Protein 4IFF (pdb70)

Organism: Escherichia coli (strain K12) (NCBI:txid83333)

CATH classification: 1.20.5.400

GO terms:
  GO:0005515 protein binding (F, IPI)
  GO:0042802 identical protein binding (F, IDA)
  GO:0043093 FtsZ-dependent cytokinesis (P, IMP)
  GO:0030428 cell septum (C, IDA)
  GO:0051301 cell division (P, IMP)

InterPro domains:
  IPR007060 Septum formation initiator FtsL/DivIC [PF04977] (11-89)
  IPR023081 Cell division protein FtsB [MF_00599] (1-90)
  IPR023081 Cell division protein FtsB [PTHR37485] (1-93)

Secondary structure (DSSP, 8-state):
-PPPHHHHHHHHHHHH-TTS-HHHHHHHHHHHHHHHHHHHHHHHHHHHHHHHHHHHHHHHHHHHHHHHHHHHHHHHHHHH-/-PPPHHHHHHHHHHTT-TTS-HHHHHHHHHHHHHHHHHHHHHHHHHHHHHHHHHHHHHHHHHHHHHHHHHHHHHHHTTT--/-PPPHHHHHHHHHHTT-TTS-HHHHHHHHHHHHHHHHHHHHHHHHHHHHHHHHHHHHHHHHHHHHHHHHHHHHHHHHHT---/-PPPHHHHHHHHHHTT-TT--HHHHHHHHHHHHHHHHHHHHHHHHHHHHHHHHHTTHHHHHHHHHHHHHHHHHHHHHHHT-

B-factor: mean 41.35, std 23.52, range [4.87, 121.53]

Sequence (325 aa):
GPLKPEEHEDILNKLLDPELAQSERTEALQQLRVNYGSFVSEYNDLTKDYTRVNDDVAAQQATNAKLKARNDQLFAEIDDLGPLKPEEHEDILNKLLDPELAQSERTEALQQLRVNYGSFVSEYNDLTKDYTRVNDDVAAQQATNAKLKARNDQLFAEIDDLGPLKPEEHEDILNKLLDPELAQSERTEALQQLRVNYGSFVSEYNDLTKDYTRVNDDVAAQQATNAKLKARNDQLFAEIDDLNGPLKPEEHEDILNKLLDPELAQSERTEALQQLRVNYGSFVSEYNDLTKDYTRVNDDVAAQQATNAKLKARNDQLFAEIDDL

Nearest PDB structures (foldseek):
  4iff-assembly1_A  TM=1.013E+00  e=1.942E-11  Salasvirus phi29
  4iff-assembly1_B  TM=9.876E-01  e=3.092E-11  Salasvirus phi29
  4iff-assembly2_D  TM=9.453E-01  e=3.902E-11  Salasvirus phi29
  5wlq-assembly1_A-2  TM=9.889E-01  e=2.740E-06  Salasvirus phi29
  5wjb-assembly2_D  TM=7.879E-01  e=5.815E-07  Salasvirus phi29

Radius of gyration: 29.33 Å; Cα contacts (8 Å, |Δi|>4): 269; chains: 4; bounding box: 117×46×39 Å

Solvent-accessible surface area: 19005 Å² total; per-residue (Å²): 99,28,44,115,78,120,80,8,54,73,11,1,78,115,0,84,63,57,152,28,54,74,86,97,0,29,100,3,4,69,76,2,14,70,10,8,9,36,12,21,38,56,26,13,79,24,1,148,43,4,19,127,4,8,39,54,33,34,57,29,101,50,59,13,60,133,20,109,59,138,35,88,105,13,134,57,71,48,114,121,133,89,16,43,43,9,28,81,7,23,78,10,2,89,112,0,35,63,63,158,32,55,82,80,90,0,57,108,5,2,83,79,2,100,94,11,9,42,37,12,61,58,26,70,89,57,0,50,155,28,49,84,120,4,50,96,60,17,54,60,44,100,59,59,10,60,124,30,121,59,105,12,91,102,22,134,59,65,40,121,112,124,103,33,34,119,72,122,84,9,53,79,10,1,75,106,7,84,69,65,147,26,49,98,82,85,42,48,107,4,3,71,70,2,19,70,11,15,9,30,14,20,39,59,25,13,79,24,1,148,44,3,20,130,8,8,30,77,26,20,50,37,75,17,64,9,56,130,12,110,54,148,3,66,110,31,104,49,84,32,100,99,131,177,94,17,39,37,10,29,83,7,21,78,4,2,101,82,10,62,67,124,149,21,51,102,86,87,30,73,101,1,3,92,72,2,100,102,8,20,39,34,14,63,55,30,73,86,57,0,50,153,27,54,82,129,4,54,115,65,57,73,66,32,91,60,57,15,63,152,26,119,59,102,21,99,96,5,132,50,81,56,114,122,130

Foldseek 3Di:
DADDPVRLVVLVVQCVDPPHDPVVVVVSVVSVVVRVVVVVVVVVVVVVVVVVVVVVVVVVVVVVVVVVVVVVVVVVVVVVD/DADDPVRLVVLVVLCVDPPHDPVSVVVSVVSVVVRVVVVVVVVVVVVVVVVVVVVVVVVVVVVVVVVVVVVVVVVVVVVVD/DADDPVRLVVLVVLCVDPPRDPVSVVVSVVNVVVRVVVVVVVVVVVVVVVVVVVVVVVVVVVVVVVVVVVVVVVVVVVVPPD/DADDPVRLVVLVVLCVDPPRDPVSVVVSVVNVVVNVVVVVVVVVVVVVVVVVVVVVVVVVVVVVVVVVVVVVVVVVVVVVD

Structure (mmCIF, N/CA/C/O backbone):
data_4IFF
#
_entry.id   4IFF
#
_cell.length_a   87.577
_cell.length_b   87.577
_cell.length_c   185.110
_cell.angle_alpha   90.00
_cell.angle_beta   90.00
_cell.angle_gamma   120.00
#
_symmetry.space_group_name_H-M   'P 61'
#
loop_
_entity.id
_entity.type
_entity.pdbx_description
1 polymer 'Fusion of phage phi29 Gp7 protein and Cell division protein FtsB'
2 non-polymer GLYCEROL
3 water water
#
loop_
_atom_site.group_PDB
_atom_site.id
_atom_site.type_symbol
_atom_site.label_atom_id
_atom_site.label_alt_id
_atom_site.label_comp_id
_atom_site.label_asym_id
_atom_site.label_entity_id
_atom_site.label_seq_id
_atom_site.pdbx_PDB_ins_code
_atom_site.Cartn_x
_atom_site.Cartn_y
_atom_site.Cartn_z
_atom_site.occupancy
_atom_site.B_iso_or_equiv
_atom_site.auth_seq_id
_atom_site.auth_comp_id
_atom_site.auth_asym_id
_atom_site.auth_atom_id
_atom_site.pdbx_PDB_model_num
ATOM 1 N N . GLY A 1 3 ? -6.882 -8.990 -5.969 1.00 51.77 1 GLY A N 1
ATOM 2 C CA . GLY A 1 3 ? -6.212 -7.708 -6.339 1.00 49.70 1 GLY A CA 1
ATOM 3 C C . GLY A 1 3 ? -7.146 -6.519 -6.203 1.00 43.27 1 GLY A C 1
ATOM 4 O O . GLY A 1 3 ? -8.344 -6.653 -6.439 1.00 46.07 1 GLY A O 1
ATOM 5 N N . PRO A 1 4 ? -6.603 -5.345 -5.823 1.00 34.72 2 PRO A N 1
ATOM 6 C CA . PRO A 1 4 ? -7.395 -4.121 -5.694 1.00 29.94 2 PRO A CA 1
ATOM 7 C C . PRO A 1 4 ? -8.005 -3.655 -7.025 1.00 29.46 2 PRO A C 1
ATOM 8 O O . PRO A 1 4 ? -7.481 -3.974 -8.099 1.00 28.41 2 PRO A O 1
ATOM 12 N N . LEU A 1 5 ? -9.106 -2.912 -6.940 1.00 24.70 3 LEU A N 1
ATOM 13 C CA . LEU A 1 5 ? -9.748 -2.328 -8.115 1.00 20.54 3 LEU A CA 1
ATOM 14 C C . LEU A 1 5 ? -8.781 -1.446 -8.912 1.00 19.85 3 LEU A C 1
ATOM 15 O O . LEU A 1 5 ? -7.966 -0.694 -8.353 1.00 16.08 3 LEU A O 1
ATOM 20 N N . LYS A 1 6 ? -8.882 -1.551 -10.228 1.00 20.70 4 LYS A N 1
ATOM 21 C CA . LYS A 1 6 ? -8.159 -0.674 -11.129 1.00 22.03 4 LYS A CA 1
ATOM 22 C C . LYS A 1 6 ? -8.728 0.731 -10.968 1.00 18.13 4 LYS A C 1
ATOM 23 O O . LYS A 1 6 ? -9.851 0.8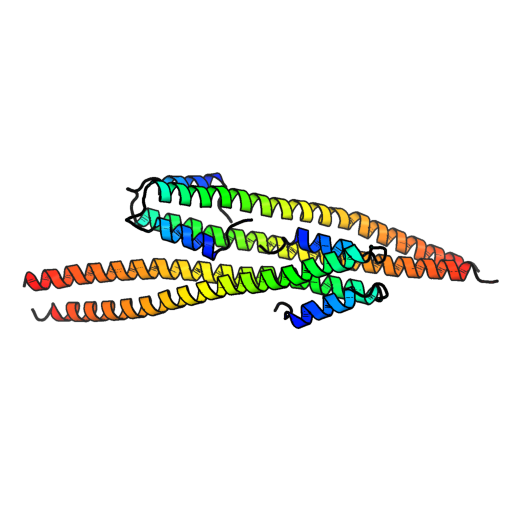87 -10.482 1.00 11.78 4 LYS A O 1
ATOM 29 N N . PRO A 1 7 ? -7.956 1.760 -11.347 1.00 20.10 5 PRO A N 1
ATOM 30 C CA . PRO A 1 7 ? -8.440 3.112 -11.089 1.00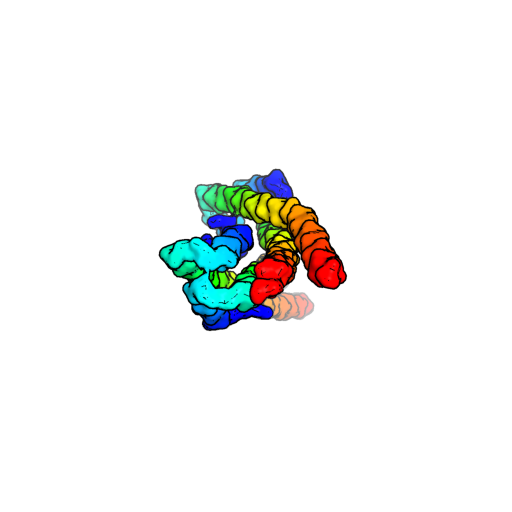 20.72 5 PRO A CA 1
ATOM 31 C C . PRO A 1 7 ? -9.761 3.398 -11.781 1.00 25.67 5 PRO A C 1
ATOM 32 O O . PRO A 1 7 ? -10.599 4.099 -11.224 1.00 27.40 5 PRO A O 1
ATOM 36 N N . GLU A 1 8 ? -9.963 2.822 -12.957 1.00 24.88 6 GLU A N 1
ATOM 37 C CA . GLU A 1 8 ? -11.189 3.068 -13.704 1.00 25.93 6 GLU A CA 1
ATOM 38 C C . GLU A 1 8 ? -12.387 2.331 -13.116 1.00 25.17 6 GLU A C 1
ATOM 39 O O . GLU A 1 8 ? -13.515 2.801 -13.210 1.00 28.07 6 GLU A O 1
ATOM 45 N N . GLU A 1 9 ? -12.147 1.182 -12.498 1.00 26.27 7 GLU A N 1
ATOM 46 C CA . GLU A 1 9 ? -13.219 0.478 -11.795 1.00 22.48 7 GLU A CA 1
ATOM 47 C C . GLU A 1 9 ? -13.616 1.209 -10.517 1.00 21.76 7 GLU A C 1
ATOM 48 O O . GLU A 1 9 ? -14.786 1.203 -10.128 1.00 25.31 7 GLU A O 1
ATOM 54 N N . HIS A 1 10 ? -12.640 1.832 -9.857 1.00 18.49 8 HIS A N 1
ATOM 55 C CA . HIS A 1 10 ? -12.910 2.565 -8.624 1.00 21.21 8 HIS A CA 1
ATOM 56 C C . HIS A 1 10 ? -13.717 3.810 -8.969 1.00 23.76 8 HIS A C 1
ATOM 57 O O . HIS A 1 10 ? -14.713 4.105 -8.325 1.00 21.92 8 HIS A O 1
ATOM 64 N N . GLU A 1 11 ? -13.259 4.536 -9.988 1.00 24.08 9 GLU A N 1
ATOM 65 C CA . GLU A 1 11 ? -13.953 5.703 -10.488 1.00 26.28 9 GLU A CA 1
ATOM 66 C C . GLU A 1 11 ? -15.414 5.428 -10.854 1.00 25.16 9 GLU A C 1
ATOM 67 O O . GLU A 1 11 ? -16.295 6.237 -10.573 1.00 25.65 9 GLU A O 1
ATOM 73 N N . ASP A 1 12 ? -15.647 4.290 -11.488 1.00 23.10 10 ASP A N 1
ATOM 74 C CA . ASP A 1 12 ? -16.975 3.855 -11.855 1.00 27.39 10 ASP A CA 1
ATOM 75 C C . ASP A 1 12 ? -17.899 3.743 -10.643 1.00 33.23 10 ASP A C 1
ATOM 76 O O . ASP A 1 12 ? -19.057 4.148 -10.707 1.00 37.09 10 ASP A O 1
ATOM 81 N N . ILE A 1 13 ? -17.394 3.179 -9.547 1.00 30.14 11 ILE A N 1
ATOM 82 C CA . ILE A 1 13 ? -18.178 3.086 -8.312 1.00 24.95 11 ILE A CA 1
ATOM 83 C C . ILE A 1 13 ? -18.489 4.470 -7.773 1.00 22.54 11 ILE A C 1
ATOM 84 O O . ILE A 1 13 ? -19.602 4.718 -7.332 1.00 26.86 11 ILE A O 1
ATOM 89 N N . LEU A 1 14 ? -17.514 5.371 -7.827 1.00 22.21 12 LEU A N 1
ATOM 90 C CA . LEU A 1 14 ? -17.723 6.745 -7.392 1.00 28.87 12 LEU A CA 1
ATOM 91 C C . LEU A 1 14 ? -18.755 7.455 -8.261 1.00 38.68 12 LEU A C 1
ATOM 92 O O . LEU A 1 14 ? -19.489 8.323 -7.770 1.00 39.48 12 LEU A O 1
ATOM 97 N N . ASN A 1 15 ? -18.789 7.095 -9.549 1.00 40.20 13 ASN A N 1
ATOM 98 C CA . ASN A 1 15 ? -19.779 7.628 -10.492 1.00 40.20 13 ASN A CA 1
ATOM 99 C C . ASN A 1 15 ? -21.189 7.213 -10.084 1.00 38.05 13 ASN A C 1
ATOM 100 O O . ASN A 1 15 ? -22.081 8.060 -9.997 1.00 38.93 13 ASN A O 1
ATOM 105 N N . LYS A 1 16 ? -21.387 5.919 -9.830 1.00 34.51 14 LYS A N 1
ATOM 106 C CA . LYS A 1 16 ? -22.677 5.431 -9.326 1.00 35.48 14 LYS A CA 1
ATOM 107 C C . LYS A 1 16 ? -23.128 6.193 -8.071 1.00 38.57 14 LYS A C 1
ATOM 108 O O . LYS A 1 16 ? -24.281 6.623 -7.988 1.00 40.93 14 LYS A O 1
ATOM 114 N N . LEU A 1 17 ? -22.208 6.406 -7.127 1.00 34.91 15 LEU A N 1
ATOM 115 C CA . LEU A 1 17 ? -22.557 6.999 -5.834 1.00 34.95 15 LEU A CA 1
ATOM 116 C C . LEU A 1 17 ? -22.842 8.496 -5.885 1.00 39.90 15 LEU A C 1
ATOM 117 O O . LEU A 1 17 ? -23.323 9.071 -4.903 1.00 41.15 15 LEU A O 1
ATOM 122 N N . LEU A 1 18 ? -22.541 9.123 -7.019 1.00 41.99 16 LEU A N 1
ATOM 123 C CA . LEU A 1 18 ? -22.783 10.549 -7.208 1.00 46.27 16 LEU A CA 1
ATOM 124 C C . LEU A 1 18 ? -24.281 10.835 -7.326 1.00 52.82 16 LEU A C 1
ATOM 125 O O . LEU A 1 18 ? -24.760 11.897 -6.924 1.00 52.60 16 LEU A O 1
ATOM 130 N N . ASP A 1 19 ? -24.999 9.865 -7.883 1.00 57.54 17 ASP A N 1
ATOM 131 C CA . ASP A 1 19 ? -26.427 9.953 -8.110 1.00 62.17 17 ASP A CA 1
ATOM 132 C C . ASP A 1 19 ? -27.191 9.718 -6.804 1.00 64.38 17 ASP A C 1
ATOM 133 O O . ASP A 1 19 ? -27.199 8.597 -6.288 1.00 61.77 17 ASP A O 1
ATOM 138 N N . PRO A 1 20 ? -27.852 10.773 -6.276 1.00 69.13 18 PRO A N 1
ATOM 139 C CA . PRO A 1 20 ? -28.594 10.649 -5.014 1.00 72.95 18 PRO A CA 1
ATOM 140 C C . PRO A 1 20 ? -29.840 9.768 -5.144 1.00 74.08 18 PRO A C 1
ATOM 141 O O . PRO A 1 20 ? -30.385 9.317 -4.134 1.00 75.16 18 PRO A O 1
ATOM 145 N N . GLU A 1 21 ? -30.255 9.512 -6.383 1.00 73.81 19 GLU A N 1
ATOM 146 C CA . GLU A 1 21 ? -31.446 8.716 -6.677 1.00 76.20 19 GLU A CA 1
ATOM 147 C C . GLU A 1 21 ? -31.156 7.215 -6.696 1.00 72.96 19 GLU A C 1
ATOM 148 O O . GLU A 1 21 ? -32.068 6.406 -6.875 1.00 72.40 19 GLU A O 1
ATOM 154 N N . LEU A 1 22 ? -29.887 6.851 -6.525 1.00 70.82 20 LEU A N 1
ATOM 155 C CA . LEU A 1 22 ? -29.451 5.457 -6.639 1.00 66.51 20 LEU A CA 1
ATOM 156 C C . LEU A 1 22 ? -30.132 4.551 -5.617 1.00 62.66 20 LEU A C 1
ATOM 157 O O . LEU A 1 22 ? -30.250 4.907 -4.440 1.00 60.90 20 LEU A O 1
ATOM 162 N N . ALA A 1 23 ? -30.570 3.383 -6.089 1.00 61.02 21 ALA A N 1
ATOM 163 C CA . ALA A 1 23 ? -31.195 2.366 -5.249 1.00 62.21 21 ALA A CA 1
ATOM 164 C C . ALA A 1 23 ? -30.310 2.021 -4.050 1.00 65.54 21 ALA A C 1
ATOM 165 O O . ALA A 1 23 ? -29.130 1.696 -4.217 1.00 65.87 21 ALA A O 1
ATOM 167 N N . GLN A 1 24 ? -30.887 2.099 -2.850 1.00 65.85 22 GLN A N 1
ATOM 168 C CA . GLN A 1 24 ? -30.168 1.812 -1.604 1.00 63.76 22 GLN A CA 1
ATOM 169 C C . GLN A 1 24 ? -29.490 0.436 -1.611 1.00 61.99 22 GLN A C 1
ATOM 170 O O . GLN A 1 24 ? -28.425 0.264 -1.019 1.00 62.02 22 GLN A O 1
ATOM 176 N N . SER A 1 25 ? -30.109 -0.528 -2.291 1.00 60.70 23 SER A N 1
ATOM 177 C CA . SER A 1 25 ? -29.538 -1.861 -2.475 1.00 61.58 23 SER A CA 1
ATOM 178 C C . SER A 1 25 ? -28.206 -1.828 -3.244 1.00 63.62 23 SER A C 1
ATOM 179 O O . SER A 1 25 ? -27.295 -2.619 -2.970 1.00 65.76 23 SER A O 1
ATOM 182 N N . GLU A 1 26 ? -28.105 -0.916 -4.207 1.00 59.36 24 GLU A N 1
ATOM 183 C CA . GLU A 1 26 ? -26.894 -0.770 -5.006 1.00 54.20 24 GLU A CA 1
ATOM 184 C C . GLU A 1 26 ? -25.873 0.150 -4.342 1.00 44.36 24 GLU A C 1
ATOM 185 O O . GLU A 1 26 ? -24.676 0.033 -4.594 1.00 43.88 24 GLU A O 1
ATOM 191 N N . ARG A 1 27 ? -26.360 1.069 -3.513 1.00 34.94 25 ARG A N 1
ATOM 192 C CA . ARG A 1 27 ? -25.518 1.986 -2.769 1.00 33.83 25 ARG A CA 1
ATOM 193 C C . ARG A 1 27 ? -24.665 1.243 -1.729 1.00 40.48 25 ARG A C 1
ATOM 194 O O . ARG A 1 27 ? -23.454 1.468 -1.633 1.00 40.54 25 ARG A O 1
ATOM 202 N N . THR A 1 28 ? -25.302 0.355 -0.970 1.00 39.42 26 THR A N 1
ATOM 203 C CA . THR A 1 28 ? -24.608 -0.402 0.058 1.00 41.26 26 THR A CA 1
ATOM 204 C C . THR A 1 28 ? -23.682 -1.432 -0.582 1.00 40.67 26 THR A C 1
ATOM 205 O O . THR A 1 28 ? -22.631 -1.751 -0.036 1.00 39.99 26 THR A O 1
ATOM 209 N N . GLU A 1 29 ? -24.076 -1.945 -1.743 1.00 39.87 27 GLU A N 1
ATOM 210 C CA . GLU A 1 29 ? -23.244 -2.880 -2.491 1.00 40.16 27 GLU A CA 1
ATOM 211 C C . GLU A 1 29 ? -21.967 -2.171 -2.975 1.00 36.85 27 GLU A C 1
ATOM 212 O O . GLU A 1 29 ? -20.880 -2.745 -2.942 1.00 33.22 27 GLU A O 1
ATOM 218 N N . ALA A 1 30 ? -22.120 -0.910 -3.374 1.00 34.26 28 ALA A N 1
ATOM 219 C CA . ALA A 1 30 ? -21.027 -0.081 -3.847 1.00 32.77 28 ALA A CA 1
ATOM 220 C C . ALA A 1 30 ? -20.089 0.361 -2.719 1.00 32.94 28 ALA A C 1
ATOM 221 O O . ALA A 1 30 ? -18.878 0.386 -2.894 1.00 29.73 28 ALA A O 1
ATOM 223 N N . LEU A 1 31 ? -20.652 0.738 -1.576 1.00 30.33 29 LEU A N 1
ATOM 224 C CA . LEU A 1 31 ? -19.837 1.144 -0.439 1.00 24.95 29 LEU A CA 1
ATOM 225 C C . LEU A 1 31 ? -19.060 -0.053 0.118 1.00 20.16 29 LEU A C 1
ATOM 226 O O . LEU A 1 31 ? -17.916 0.090 0.502 1.00 20.98 29 LEU A O 1
ATOM 231 N N . GLN A 1 32 ? -19.692 -1.226 0.116 1.00 17.65 30 GLN A N 1
ATOM 232 C CA . GLN A 1 32 ? -19.041 -2.487 0.410 1.00 21.43 30 GLN A CA 1
ATOM 233 C C . GLN A 1 32 ? -17.803 -2.764 -0.449 1.00 29.99 30 GLN A C 1
ATOM 234 O O . GLN A 1 32 ? -16.747 -3.139 0.083 1.00 32.72 30 GLN A O 1
ATOM 240 N N . GLN A 1 33 ? -17.946 -2.604 -1.767 1.00 26.19 31 GLN A N 1
ATOM 241 C CA . GLN A 1 33 ? -16.839 -2.802 -2.690 1.00 24.03 31 GLN A CA 1
ATOM 242 C C . GLN A 1 33 ? -15.690 -1.868 -2.348 1.00 15.04 31 GLN A C 1
ATOM 243 O O . GLN A 1 33 ? -14.549 -2.277 -2.370 1.00 20.33 31 GLN A O 1
ATOM 249 N N . LEU A 1 34 ? -15.993 -0.625 -2.005 1.00 10.39 32 LEU A N 1
ATOM 250 C CA . LEU A 1 34 ? -14.950 0.314 -1.605 1.00 13.36 32 LEU A CA 1
ATOM 251 C C . LEU A 1 34 ? -14.242 -0.076 -0.288 1.00 21.91 32 LEU A C 1
ATOM 252 O O . LEU A 1 34 ? -13.011 0.036 -0.185 1.00 20.56 32 LEU A O 1
ATOM 257 N N . ARG A 1 35 ? -15.025 -0.511 0.702 1.00 19.12 33 ARG A N 1
ATOM 258 C CA . ARG A 1 35 ? -14.519 -0.882 2.034 1.00 20.40 33 ARG A CA 1
ATOM 259 C C . ARG A 1 35 ? -13.543 -2.054 1.941 1.00 15.66 33 ARG A C 1
ATOM 260 O O . ARG A 1 35 ? -12.401 -1.966 2.358 1.00 22.57 33 ARG A O 1
ATOM 268 N N . VAL A 1 36 ? -14.038 -3.153 1.406 1.00 11.92 34 VAL A N 1
ATOM 269 C CA . VAL A 1 36 ? -13.279 -4.340 1.095 1.00 22.42 34 VAL A CA 1
ATOM 270 C C . VAL A 1 36 ? -12.051 -4.047 0.214 1.00 24.64 34 VAL A C 1
ATOM 271 O O . VAL A 1 36 ? -10.963 -4.605 0.436 1.00 24.32 34 VAL A O 1
ATOM 275 N N . ASN A 1 37 ? -12.217 -3.176 -0.780 1.00 18.29 35 ASN A N 1
ATOM 276 C CA . ASN A 1 37 ? -11.102 -2.872 -1.646 1.00 16.92 35 ASN A CA 1
ATOM 277 C C . ASN A 1 37 ? -10.015 -2.133 -0.885 1.00 16.97 35 ASN A C 1
ATOM 278 O O . ASN A 1 37 ? -8.827 -2.392 -1.096 1.00 18.21 35 ASN A O 1
ATOM 283 N N . TYR A 1 38 ? -10.416 -1.228 0.004 1.00 12.03 36 TYR A N 1
ATOM 284 C CA . TYR A 1 38 ? -9.454 -0.513 0.800 1.00 14.02 36 TYR A CA 1
ATOM 285 C C . TYR A 1 38 ? -8.584 -1.456 1.631 1.00 17.55 36 TYR A C 1
ATOM 286 O O . TYR A 1 38 ? -7.373 -1.255 1.728 1.00 20.51 36 TYR A O 1
ATOM 295 N N . GLY A 1 39 ? -9.203 -2.478 2.216 1.00 12.63 37 GLY A N 1
ATOM 296 C CA . GLY A 1 39 ? -8.477 -3.469 3.015 1.00 19.97 37 GLY A CA 1
ATOM 297 C C . GLY A 1 39 ? -7.526 -4.323 2.177 1.00 19.03 37 GLY A C 1
ATOM 298 O O . GLY A 1 39 ? -6.435 -4.674 2.615 1.00 16.63 37 GLY A O 1
ATOM 299 N N . SER A 1 40 ? -7.962 -4.659 0.972 1.00 17.90 38 SER A N 1
ATOM 300 C CA . SER A 1 40 ? -7.176 -5.434 0.019 1.00 18.92 38 SER A CA 1
ATOM 301 C C . SER A 1 40 ? -5.907 -4.674 -0.403 1.00 17.17 38 SER A C 1
ATOM 302 O O . SER A 1 40 ? -4.839 -5.256 -0.562 1.00 15.97 38 SER A O 1
ATOM 305 N N . PHE A 1 41 ? -6.041 -3.366 -0.560 1.00 15.42 39 PHE A N 1
ATOM 306 C CA . PHE A 1 41 ? -4.960 -2.506 -0.981 1.00 16.46 39 PHE A CA 1
ATOM 307 C C . PHE A 1 41 ? -3.920 -2.362 0.140 1.00 18.78 39 PHE A C 1
ATOM 308 O O . PHE A 1 41 ? -2.709 -2.439 -0.108 1.00 17.57 39 PHE A O 1
ATOM 316 N N . VAL A 1 42 ? -4.395 -2.153 1.366 1.00 15.48 40 VAL A N 1
ATOM 317 C CA . VAL A 1 42 ? -3.516 -2.115 2.532 1.00 15.66 40 VAL A CA 1
ATOM 318 C C . VAL A 1 42 ? -2.742 -3.429 2.612 1.00 12.82 40 VAL A C 1
ATOM 319 O O . VAL A 1 42 ? -1.535 -3.440 2.830 1.00 17.22 40 VAL A O 1
ATOM 323 N N . SER A 1 43 ? -3.425 -4.531 2.360 1.00 10.04 41 SER A N 1
ATOM 324 C CA . SER A 1 43 ? -2.787 -5.835 2.421 1.00 15.48 41 SER A CA 1
ATOM 325 C C . SER A 1 43 ? -1.749 -6.030 1.307 1.00 17.10 41 SER A C 1
ATOM 326 O O . SER A 1 43 ? -0.651 -6.531 1.566 1.00 19.81 41 SER A O 1
ATOM 329 N N . GLU A 1 44 ? -2.084 -5.633 0.083 1.00 12.02 42 GLU A N 1
ATOM 330 C CA . GLU A 1 44 ? -1.112 -5.683 -1.032 1.00 14.49 42 GLU A CA 1
ATOM 331 C C . GLU A 1 44 ? 0.122 -4.867 -0.698 1.00 9.30 42 GLU A C 1
ATOM 332 O O . GLU A 1 44 ? 1.246 -5.281 -0.950 1.00 10.48 42 GLU A O 1
ATOM 338 N N . TYR A 1 45 ? -0.097 -3.698 -0.120 1.00 8.18 43 TYR A N 1
ATOM 339 C CA . TYR A 1 45 ? 1.001 -2.836 0.241 1.00 11.09 43 TYR A CA 1
ATOM 340 C C . TYR A 1 45 ? 1.810 -3.496 1.343 1.00 15.59 43 TYR A C 1
ATOM 341 O O . TYR A 1 45 ? 3.025 -3.384 1.352 1.00 18.70 43 TYR A O 1
ATOM 350 N N . ASN A 1 46 ? 1.140 -4.227 2.231 1.00 15.52 44 ASN A N 1
ATOM 351 C CA . ASN A 1 46 ? 1.829 -4.964 3.271 1.00 14.51 44 ASN A CA 1
ATOM 352 C C . ASN A 1 46 ? 2.659 -6.108 2.705 1.00 15.16 44 ASN A C 1
ATOM 353 O O . ASN A 1 46 ? 3.757 -6.358 3.176 1.00 14.67 44 ASN A O 1
ATOM 358 N N . ASP A 1 47 ? 2.121 -6.804 1.707 1.00 18.11 45 ASP A N 1
ATOM 359 C CA . ASP A 1 47 ? 2.824 -7.902 1.063 1.00 17.67 45 ASP A CA 1
ATOM 360 C C . ASP A 1 47 ? 4.128 -7.401 0.458 1.00 19.91 45 ASP A C 1
ATOM 361 O O . ASP A 1 47 ? 5.151 -8.067 0.556 1.00 18.83 45 ASP A O 1
ATOM 366 N N . LEU A 1 48 ? 4.063 -6.254 -0.215 1.00 16.16 46 LEU A N 1
ATOM 367 C CA . LEU A 1 48 ? 5.232 -5.667 -0.829 1.00 15.03 46 LEU A CA 1
ATOM 368 C C . LEU A 1 48 ? 6.231 -5.156 0.223 1.00 17.50 46 LEU A C 1
ATOM 369 O O . LEU A 1 48 ? 7.425 -5.390 0.094 1.00 13.67 46 LEU A O 1
ATOM 374 N N . THR A 1 49 ? 5.740 -4.480 1.262 1.00 17.70 47 THR A N 1
ATOM 375 C CA . THR A 1 49 ? 6.588 -4.090 2.391 1.00 17.41 47 THR A CA 1
ATOM 376 C C . THR A 1 49 ? 7.352 -5.271 3.018 1.00 20.51 47 THR A C 1
ATOM 377 O O . THR A 1 49 ? 8.539 -5.163 3.326 1.00 18.11 47 THR A O 1
ATOM 381 N N . LYS A 1 50 ? 6.669 -6.397 3.190 1.00 18.41 48 LYS A N 1
ATOM 382 C CA . LYS A 1 50 ? 7.279 -7.576 3.766 1.00 20.17 48 LYS A CA 1
ATOM 383 C C . LYS A 1 50 ? 8.447 -8.074 2.901 1.00 24.21 48 LYS A C 1
ATOM 384 O O . LYS A 1 50 ? 9.554 -8.351 3.412 1.00 21.97 48 LYS A O 1
ATOM 390 N N . ASP A 1 51 ? 8.235 -8.169 1.593 1.00 23.19 128 ASP A N 1
ATOM 391 C CA . ASP A 1 51 ? 9.301 -8.704 0.747 1.00 19.28 128 ASP A CA 1
ATOM 392 C C . ASP A 1 51 ? 10.440 -7.717 0.561 1.00 18.78 128 ASP A C 1
ATOM 393 O O . ASP A 1 51 ? 11.596 -8.111 0.397 1.00 20.82 128 ASP A O 1
ATOM 398 N N . TYR A 1 52 ? 10.107 -6.434 0.616 1.00 13.55 129 TYR A N 1
ATOM 399 C CA . TYR A 1 52 ? 11.087 -5.359 0.591 1.00 16.65 129 TYR A CA 1
ATOM 400 C C . TYR A 1 52 ? 12.009 -5.400 1.806 1.00 20.49 129 TYR A C 1
ATOM 401 O O . TYR A 1 52 ? 13.198 -5.087 1.704 1.00 21.28 129 TYR A O 1
ATOM 410 N N . THR A 1 53 ? 11.430 -5.722 2.961 1.00 20.51 130 THR A N 1
ATOM 411 C CA . THR A 1 53 ? 12.163 -5.855 4.213 1.00 20.28 130 THR A CA 1
ATOM 412 C C . THR A 1 53 ? 13.148 -7.006 4.066 1.00 20.52 130 THR A C 1
ATOM 413 O O . THR A 1 53 ? 14.323 -6.852 4.380 1.00 21.48 130 THR A O 1
ATOM 417 N N . ARG A 1 54 ? 12.664 -8.138 3.562 1.00 19.60 131 ARG A N 1
ATOM 418 C CA . ARG A 1 54 ? 13.479 -9.325 3.376 1.00 22.78 131 ARG A CA 1
ATOM 419 C C . ARG A 1 54 ? 14.668 -9.045 2.466 1.00 24.56 131 ARG A C 1
ATOM 420 O O . ARG A 1 54 ? 15.803 -9.427 2.761 1.00 26.97 131 ARG A O 1
ATOM 428 N N . VAL A 1 55 ? 14.408 -8.348 1.371 1.00 21.09 132 VAL A N 1
ATOM 429 C CA . VAL A 1 55 ? 15.437 -8.077 0.402 1.00 20.92 132 VAL A CA 1
ATOM 430 C C . VAL A 1 55 ? 16.472 -7.082 0.929 1.00 24.69 132 VAL A C 1
ATOM 431 O O . VAL A 1 55 ? 17.665 -7.187 0.611 1.00 24.07 132 VAL A O 1
ATOM 435 N N . ASN A 1 56 ? 16.041 -6.128 1.742 1.00 22.49 133 ASN A N 1
ATOM 436 C CA . ASN A 1 56 ? 17.012 -5.202 2.314 1.00 23.35 133 ASN A CA 1
ATOM 437 C C . ASN A 1 56 ? 17.951 -5.891 3.313 1.00 24.53 133 ASN A C 1
ATOM 438 O O . ASN A 1 56 ? 19.089 -5.479 3.478 1.00 29.44 133 ASN A O 1
ATOM 443 N N . ASP A 1 57 ? 17.474 -6.962 3.934 1.00 24.17 134 ASP A N 1
ATOM 444 C CA . ASP A 1 57 ? 18.305 -7.815 4.764 1.00 31.31 134 ASP A CA 1
ATOM 445 C C . ASP A 1 57 ? 19.225 -8.709 3.921 1.00 38.87 134 ASP A C 1
ATOM 446 O O . ASP A 1 57 ? 20.261 -9.157 4.406 1.00 41.77 134 ASP A O 1
ATOM 451 N N . ASP A 1 58 ? 18.842 -8.976 2.673 1.00 38.19 135 ASP A N 1
ATOM 452 C CA . ASP A 1 58 ? 19.695 -9.734 1.761 1.00 35.40 135 ASP A CA 1
ATOM 453 C C . ASP A 1 58 ? 20.810 -8.869 1.223 1.00 29.85 135 ASP A C 1
ATOM 454 O O . ASP A 1 58 ? 21.914 -9.352 1.038 1.00 32.46 135 ASP A O 1
ATOM 459 N N . VAL A 1 59 ? 20.508 -7.603 0.953 1.00 22.18 136 VAL A N 1
ATOM 460 C CA . VAL A 1 59 ? 21.523 -6.624 0.603 1.00 25.01 136 VAL A CA 1
ATOM 461 C C . VAL A 1 59 ? 22.620 -6.598 1.682 1.00 32.65 136 VAL A C 1
ATOM 462 O O . VAL A 1 59 ? 23.779 -6.871 1.379 1.00 35.27 136 VAL A O 1
ATOM 466 N N . ALA A 1 60 ? 22.246 -6.296 2.929 1.00 31.87 137 ALA A N 1
ATOM 467 C CA . ALA A 1 60 ? 23.203 -6.232 4.040 1.00 32.18 137 ALA A CA 1
ATOM 468 C C . ALA A 1 60 ? 24.051 -7.514 4.126 1.00 36.83 137 ALA A C 1
ATOM 469 O O . ALA A 1 60 ? 25.276 -7.446 4.230 1.00 37.66 137 ALA A O 1
ATOM 471 N N . ALA A 1 61 ? 23.394 -8.671 4.039 1.00 37.46 138 ALA A N 1
ATOM 472 C CA . ALA A 1 61 ? 24.070 -9.966 4.056 1.00 41.81 138 ALA A CA 1
ATOM 473 C C . ALA A 1 61 ? 24.949 -10.230 2.826 1.00 47.99 138 ALA A C 1
ATOM 474 O O . ALA A 1 61 ? 25.836 -11.080 2.871 1.00 53.23 138 ALA A O 1
ATOM 476 N N . GLN A 1 62 ? 24.701 -9.511 1.736 1.00 46.58 139 GLN A N 1
ATOM 477 C CA . GLN A 1 62 ? 25.515 -9.649 0.538 1.00 47.94 139 GLN A CA 1
ATOM 478 C C . GLN A 1 62 ? 26.769 -8.795 0.681 1.00 48.23 139 GLN A C 1
ATOM 479 O O . GLN A 1 62 ? 27.846 -9.186 0.224 1.00 48.83 139 GLN A O 1
ATOM 485 N N . GLN A 1 63 ? 26.619 -7.634 1.318 1.00 45.11 140 GLN A N 1
ATOM 486 C CA . GLN A 1 63 ? 27.736 -6.732 1.586 1.00 45.90 140 GLN A CA 1
ATOM 487 C C . GLN A 1 63 ? 28.748 -7.400 2.518 1.00 46.15 140 GLN A C 1
ATOM 488 O O . GLN A 1 63 ? 29.960 -7.212 2.369 1.00 46.95 140 GLN A O 1
ATOM 494 N N . ALA A 1 64 ? 28.224 -8.173 3.470 1.00 43.59 141 ALA A N 1
ATOM 495 C CA . ALA A 1 64 ? 29.012 -8.832 4.498 1.00 43.10 141 ALA A CA 1
ATOM 496 C C . ALA A 1 64 ? 29.802 -9.990 3.906 1.00 49.05 141 ALA A C 1
ATOM 497 O O . ALA A 1 64 ? 30.975 -10.189 4.241 1.00 48.12 141 ALA A O 1
ATOM 499 N N . THR A 1 65 ? 29.147 -10.750 3.032 1.00 51.20 142 THR A N 1
ATOM 500 C CA . THR A 1 65 ? 29.783 -11.844 2.313 1.00 52.66 142 THR A CA 1
ATOM 501 C C . THR A 1 65 ? 30.866 -11.289 1.383 1.00 54.41 142 THR A C 1
ATOM 502 O O . THR A 1 65 ? 31.942 -11.872 1.272 1.00 57.45 142 THR A O 1
ATOM 506 N N . ASN A 1 66 ? 30.590 -10.144 0.760 1.00 52.85 143 ASN A N 1
ATOM 507 C CA . ASN A 1 66 ? 31.569 -9.444 -0.075 1.00 53.52 143 ASN A CA 1
ATOM 508 C C . ASN A 1 66 ? 32.846 -9.081 0.689 1.00 56.94 143 ASN A C 1
ATOM 509 O O . ASN A 1 66 ? 33.954 -9.340 0.217 1.00 54.65 143 ASN A O 1
ATOM 514 N N . ALA A 1 67 ? 32.681 -8.471 1.861 1.00 57.91 144 ALA A N 1
ATOM 515 C CA . ALA A 1 67 ? 33.815 -8.052 2.682 1.00 55.40 144 ALA A CA 1
ATOM 516 C C . ALA A 1 67 ? 34.565 -9.272 3.231 1.00 52.68 144 ALA A C 1
ATOM 517 O O . ALA A 1 67 ? 35.772 -9.216 3.448 1.00 50.48 144 ALA A O 1
ATOM 519 N N . LYS A 1 68 ? 33.826 -10.364 3.430 1.00 52.45 145 LYS A N 1
ATOM 520 C CA . LYS A 1 68 ? 34.339 -11.645 3.912 1.00 54.08 145 LYS A CA 1
ATOM 521 C C . LYS A 1 68 ? 35.153 -12.366 2.833 1.00 58.76 145 LYS A C 1
ATOM 522 O O . LYS A 1 68 ? 35.959 -13.247 3.144 1.00 61.01 145 LYS A O 1
ATOM 528 N N . LEU A 1 69 ? 34.922 -11.998 1.573 1.00 58.28 146 LEU A N 1
ATOM 529 C CA . LEU A 1 69 ? 35.667 -12.541 0.435 1.00 57.74 146 LEU A CA 1
ATOM 530 C C . LEU A 1 69 ? 36.820 -11.630 0.050 1.00 54.43 146 LEU A C 1
ATOM 531 O O . LEU A 1 69 ? 37.865 -12.102 -0.403 1.00 55.64 146 LEU A O 1
ATOM 536 N N . LYS A 1 70 ? 36.610 -10.327 0.206 1.00 48.12 147 LYS A N 1
ATOM 537 C CA . LYS A 1 70 ? 37.613 -9.336 -0.126 1.00 48.35 147 LYS A CA 1
ATOM 538 C C . LYS A 1 70 ? 38.745 -9.375 0.902 1.00 55.37 147 LYS A C 1
ATOM 539 O O . LYS A 1 70 ? 39.883 -9.019 0.592 1.00 57.58 147 LYS A O 1
ATOM 545 N N . ALA A 1 71 ? 38.423 -9.816 2.117 1.00 56.64 148 ALA A N 1
ATOM 546 C CA . ALA A 1 71 ? 39.418 -9.998 3.166 1.00 59.33 148 ALA A CA 1
ATOM 547 C C . ALA A 1 71 ? 40.256 -11.254 2.914 1.00 63.85 148 ALA A C 1
ATOM 548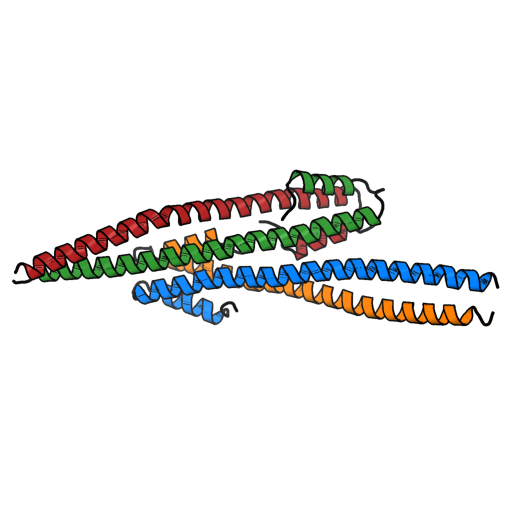 O O . ALA A 1 71 ? 41.481 -11.207 3.018 1.00 63.78 148 ALA A O 1
ATOM 550 N N . ARG A 1 72 ? 39.596 -12.364 2.580 1.00 66.62 149 ARG A N 1
ATOM 551 C CA . ARG A 1 72 ? 40.296 -13.605 2.243 1.00 70.27 149 ARG A CA 1
ATOM 552 C C . ARG A 1 72 ? 41.082 -13.466 0.935 1.00 72.40 149 ARG A C 1
ATOM 553 O O . ARG A 1 72 ? 42.072 -14.165 0.726 1.00 73.64 149 ARG A O 1
ATOM 561 N N . ASN A 1 73 ? 40.636 -12.555 0.071 1.00 72.37 150 ASN A N 1
ATOM 562 C CA . ASN A 1 73 ? 41.358 -12.199 -1.151 1.00 73.78 150 ASN A CA 1
ATOM 563 C C . ASN A 1 73 ? 42.639 -11.420 -0.844 1.00 75.77 150 ASN A C 1
ATOM 564 O O . ASN A 1 73 ? 43.616 -11.504 -1.588 1.00 75.59 150 ASN A O 1
ATOM 569 N N . ASP A 1 74 ? 42.626 -10.663 0.250 1.00 76.80 151 ASP A N 1
ATOM 570 C CA . ASP A 1 74 ? 43.802 -9.907 0.675 1.00 77.64 151 ASP A CA 1
ATOM 571 C C . ASP A 1 74 ? 44.864 -10.805 1.311 1.00 75.45 151 ASP A C 1
ATOM 572 O O . ASP A 1 74 ? 46.053 -10.659 1.023 1.00 73.21 151 ASP A O 1
ATOM 577 N N . GLN A 1 75 ? 44.427 -11.732 2.165 1.00 76.73 152 GLN A N 1
ATOM 578 C CA . GLN A 1 75 ? 45.336 -12.611 2.903 1.00 80.63 152 GLN A CA 1
ATOM 579 C C . GLN A 1 75 ? 45.969 -13.679 2.011 1.00 83.57 152 GLN A C 1
ATOM 580 O O . GLN A 1 75 ? 47.020 -14.229 2.346 1.00 85.52 152 GLN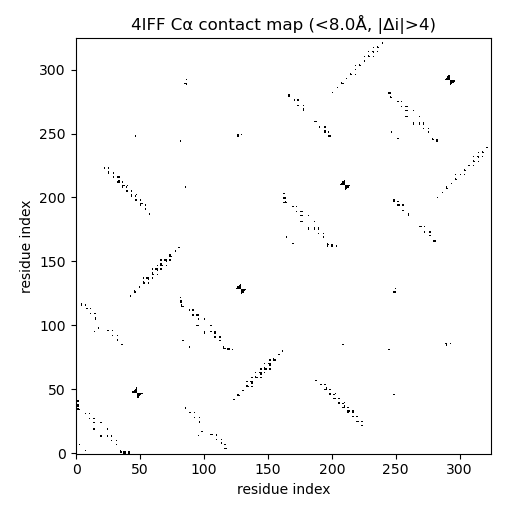 A O 1
ATOM 586 N N . LEU A 1 76 ? 45.324 -13.975 0.886 1.00 83.60 153 LEU A N 1
ATOM 587 C CA . LEU A 1 76 ? 45.884 -14.907 -0.083 1.00 83.71 153 LEU A CA 1
ATOM 588 C C . LEU A 1 76 ? 46.848 -14.198 -1.036 1.00 84.83 153 LEU A C 1
ATOM 589 O O . LEU A 1 76 ? 47.859 -14.774 -1.430 1.00 85.38 153 LEU A O 1
ATOM 594 N N . PHE A 1 77 ? 46.542 -12.948 -1.381 1.00 87.29 154 PHE A N 1
ATOM 595 C CA . PHE A 1 77 ? 47.420 -12.116 -2.213 1.00 92.87 154 PHE A CA 1
ATOM 596 C C . PHE A 1 77 ? 48.701 -11.720 -1.472 1.00 96.73 154 PHE A C 1
ATOM 597 O O . PHE A 1 77 ? 49.741 -11.489 -2.096 1.00 96.32 154 PHE A O 1
ATOM 605 N N . ALA A 1 78 ? 48.613 -11.640 -0.145 1.00 100.66 155 ALA A N 1
ATOM 606 C CA . ALA A 1 78 ? 49.747 -11.250 0.695 1.00 103.69 155 ALA A CA 1
ATOM 607 C C . ALA A 1 78 ? 50.760 -12.378 0.904 1.00 105.61 155 ALA A C 1
ATOM 608 O O . ALA A 1 78 ? 51.964 -12.120 0.977 1.00 106.65 155 ALA A O 1
ATOM 610 N N . GLU A 1 79 ? 50.275 -13.618 1.007 1.00 105.34 156 GLU A N 1
ATOM 611 C CA . GLU A 1 79 ? 51.163 -14.780 1.141 1.00 105.30 156 GLU A CA 1
ATOM 612 C C . GLU A 1 79 ? 51.592 -15.356 -0.220 1.00 106.29 156 GLU A C 1
ATOM 613 O O . GLU A 1 79 ? 52.165 -16.448 -0.303 1.00 105.70 156 GLU A O 1
ATOM 619 N N . ILE A 1 80 ? 51.296 -14.602 -1.277 1.00 107.63 157 ILE A N 1
ATOM 620 C CA . ILE A 1 80 ? 51.879 -14.810 -2.599 1.00 109.01 157 ILE A CA 1
ATOM 621 C C . ILE A 1 80 ? 53.159 -13.970 -2.722 1.00 110.80 157 ILE A C 1
ATOM 622 O O . ILE A 1 80 ? 53.977 -14.188 -3.619 1.00 112.18 157 ILE A O 1
ATOM 627 N N . ASP A 1 81 ? 53.328 -13.023 -1.799 1.00 111.21 158 ASP A N 1
ATOM 628 C CA . ASP A 1 81 ? 54.568 -12.256 -1.675 1.00 112.09 158 ASP A CA 1
ATOM 629 C C . ASP A 1 81 ? 55.587 -12.965 -0.780 1.00 111.89 158 ASP A C 1
ATOM 630 O O . ASP A 1 81 ? 56.793 -12.894 -1.030 1.00 111.92 158 ASP A O 1
ATOM 635 N N . ASP A 1 82 ? 55.093 -13.646 0.256 1.00 111.81 159 ASP A N 1
ATOM 636 C CA . ASP A 1 82 ? 55.936 -14.415 1.178 1.00 112.19 159 ASP A CA 1
ATOM 637 C C . ASP A 1 82 ? 56.721 -15.514 0.463 1.00 113.33 159 ASP A C 1
ATOM 638 O O . ASP A 1 82 ? 57.890 -15.753 0.775 1.00 113.89 159 ASP A O 1
ATOM 643 N N . LEU A 1 83 ? 56.067 -16.172 -0.494 1.00 112.83 160 LEU A N 1
ATOM 644 C CA . LEU A 1 83 ? 56.697 -17.224 -1.287 1.00 111.71 160 LEU A CA 1
ATOM 645 C C . LEU A 1 83 ? 57.330 -16.640 -2.553 1.00 111.49 160 LEU A C 1
ATOM 646 O O . LEU A 1 83 ? 58.549 -16.705 -2.724 1.00 110.90 160 LEU A O 1
ATOM 651 N N . GLY B 1 3 ? 0.090 11.328 3.576 1.00 55.80 1 GLY B N 1
ATOM 652 C CA . GLY B 1 3 ? -0.218 10.293 2.539 1.00 53.32 1 GLY B CA 1
ATOM 653 C C . GLY B 1 3 ? -1.677 9.849 2.531 1.00 47.65 1 GLY B C 1
ATOM 654 O O . GLY B 1 3 ? -2.560 10.621 2.920 1.00 47.42 1 GLY B O 1
ATOM 655 N N . PRO B 1 4 ? -1.941 8.595 2.099 1.00 40.88 2 PRO B N 1
ATOM 656 C CA . PRO B 1 4 ? -3.315 8.078 1.963 1.00 34.78 2 PRO B CA 1
ATOM 657 C C . PRO B 1 4 ? -4.087 8.027 3.290 1.00 32.97 2 PRO B C 1
ATOM 658 O O . PRO B 1 4 ? -3.479 7.935 4.356 1.00 32.87 2 PRO B O 1
ATOM 662 N N . LEU B 1 5 ? -5.414 8.087 3.206 1.00 29.85 3 LEU B N 1
ATOM 663 C CA . LEU B 1 5 ? -6.290 8.001 4.372 1.00 27.32 3 LEU B CA 1
ATOM 664 C C . LEU B 1 5 ? -6.094 6.716 5.163 1.00 26.79 3 LEU B C 1
ATOM 665 O O . LEU B 1 5 ? -5.896 5.632 4.600 1.00 24.27 3 LEU B O 1
ATOM 670 N N . LYS B 1 6 ? -6.154 6.847 6.480 1.00 26.86 4 LYS B N 1
ATOM 671 C CA . LYS B 1 6 ? -6.133 5.684 7.352 1.00 23.45 4 LYS B CA 1
ATOM 672 C C . LYS B 1 6 ? -7.457 4.971 7.210 1.00 20.81 4 LYS B C 1
ATOM 673 O O . LYS B 1 6 ? -8.430 5.569 6.755 1.00 19.89 4 LYS B O 1
ATOM 679 N N . PRO B 1 7 ? -7.496 3.674 7.560 1.00 21.04 5 PRO B N 1
ATOM 680 C CA . PRO B 1 7 ? -8.682 2.909 7.265 1.00 19.41 5 PRO B CA 1
ATOM 681 C C . PRO B 1 7 ? -9.907 3.449 7.992 1.00 27.42 5 PRO B C 1
ATOM 682 O O . PRO B 1 7 ? -11.024 3.253 7.523 1.00 27.86 5 PRO B O 1
ATOM 686 N N . GLU B 1 8 ? -9.697 4.133 9.110 1.00 26.24 6 GLU B N 1
ATOM 687 C CA . GLU B 1 8 ? -10.819 4.672 9.860 1.00 27.70 6 GLU B CA 1
ATOM 688 C C . GLU B 1 8 ? -11.283 5.979 9.254 1.00 27.13 6 GLU B C 1
ATOM 689 O O . GLU B 1 8 ? -12.459 6.301 9.310 1.00 29.29 6 GLU B O 1
ATOM 695 N N . GLU B 1 9 ? -10.360 6.725 8.659 1.00 32.08 7 GLU B N 1
ATOM 696 C CA . GLU B 1 9 ? -10.717 7.938 7.915 1.00 30.53 7 GLU B CA 1
ATOM 697 C C . GLU B 1 9 ? -11.515 7.606 6.649 1.00 29.82 7 GLU B C 1
ATOM 698 O O . GLU B 1 9 ? -12.440 8.319 6.291 1.00 30.10 7 GLU B O 1
ATOM 704 N N . HIS B 1 10 ? -11.144 6.517 5.980 1.00 29.91 8 HIS B N 1
ATOM 705 C CA . HIS B 1 10 ? -11.835 6.055 4.780 1.00 26.28 8 HIS B CA 1
ATOM 706 C C . HIS B 1 10 ? -13.223 5.534 5.128 1.00 28.28 8 HIS B C 1
ATOM 707 O O . HIS B 1 10 ? -14.198 5.782 4.417 1.00 25.38 8 HIS B O 1
ATOM 714 N N . GLU B 1 11 ? -13.311 4.785 6.218 1.00 30.75 9 GLU B N 1
ATOM 715 C CA . GLU B 1 11 ? -14.596 4.272 6.646 1.00 30.09 9 GLU B CA 1
ATOM 716 C C . GLU B 1 11 ? -15.561 5.400 7.017 1.00 28.30 9 GLU B C 1
ATOM 717 O O . GLU B 1 11 ? -16.755 5.317 6.745 1.00 30.83 9 GLU B O 1
ATOM 723 N N . ASP B 1 12 ? -15.028 6.453 7.619 1.00 27.45 10 ASP B N 1
ATOM 724 C CA . ASP B 1 12 ? -15.803 7.634 7.942 1.00 35.14 10 ASP B CA 1
ATOM 725 C C . ASP B 1 12 ? -16.502 8.208 6.707 1.00 38.73 10 ASP B C 1
ATOM 726 O O . ASP B 1 12 ? -17.701 8.489 6.753 1.00 40.10 10 ASP B O 1
ATOM 731 N N . ILE B 1 13 ? 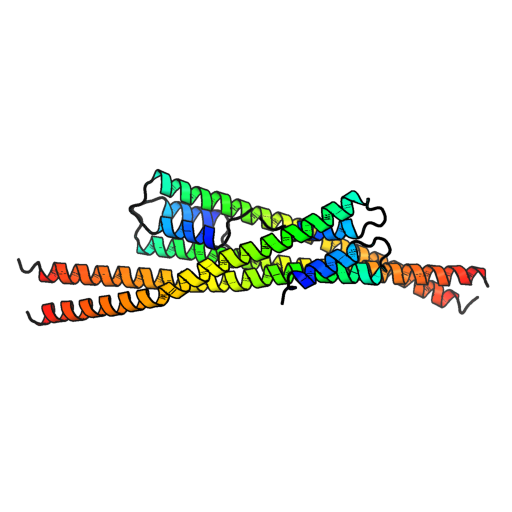-15.754 8.375 5.610 1.00 35.08 11 ILE B N 1
ATOM 732 C CA . ILE B 1 13 ? -16.319 8.900 4.361 1.00 27.05 11 ILE B CA 1
ATOM 733 C C . ILE B 1 13 ? -17.398 7.970 3.846 1.00 27.59 11 ILE B C 1
ATOM 734 O O . ILE B 1 13 ? -18.462 8.430 3.425 1.00 29.64 11 ILE B O 1
ATOM 739 N N . LEU B 1 14 ? -17.152 6.663 3.918 1.00 24.75 12 LEU B N 1
ATOM 740 C CA . LEU B 1 14 ? -18.138 5.695 3.446 1.00 28.45 12 LEU B CA 1
ATOM 741 C C . LEU B 1 14 ? -19.412 5.753 4.285 1.00 35.90 12 LEU B C 1
ATOM 742 O O . LEU B 1 14 ? -20.485 5.306 3.853 1.00 36.35 12 LEU B O 1
ATOM 747 N N . ASN B 1 15 ? -19.267 6.261 5.505 1.00 37.54 13 ASN B N 1
ATOM 748 C CA . ASN B 1 15 ? -20.390 6.383 6.409 1.00 38.07 13 ASN B CA 1
ATOM 749 C C . ASN B 1 15 ? -21.245 7.573 6.018 1.00 34.74 13 ASN B C 1
ATOM 750 O O . ASN B 1 15 ? -22.443 7.420 5.841 1.00 35.49 13 ASN B O 1
ATOM 755 N N . LYS B 1 16 ? -20.625 8.741 5.845 1.00 35.28 14 LYS B N 1
ATOM 756 C CA . LYS B 1 16 ? -21.322 9.911 5.300 1.00 39.07 14 LYS B CA 1
ATOM 757 C C . LYS B 1 16 ? -22.145 9.579 4.045 1.00 44.22 14 LYS B C 1
ATOM 758 O O . LYS B 1 16 ? -23.294 10.007 3.929 1.00 46.92 14 LYS B O 1
ATOM 764 N N . LEU B 1 17 ? -21.567 8.790 3.137 1.00 43.03 15 LEU B N 1
ATOM 765 C CA . LEU B 1 17 ? -22.179 8.493 1.836 1.00 43.31 15 LEU B CA 1
ATOM 766 C C . LEU B 1 17 ? -23.344 7.512 1.898 1.00 50.44 15 LEU B C 1
ATOM 767 O O . LEU B 1 17 ? -24.051 7.318 0.903 1.00 53.98 15 LEU B O 1
ATOM 772 N N . LEU B 1 18 ? -23.536 6.886 3.056 1.00 52.32 16 LEU B N 1
ATOM 773 C CA . LEU B 1 18 ? -24.613 5.910 3.240 1.00 54.74 16 LEU B CA 1
ATOM 774 C C . LEU B 1 18 ? -25.976 6.594 3.278 1.00 60.12 16 LEU B C 1
ATOM 775 O O . LEU B 1 18 ? -26.980 6.042 2.813 1.00 59.64 16 LEU B O 1
ATOM 780 N N . ASP B 1 19 ? -25.984 7.801 3.833 1.00 64.41 17 ASP B N 1
ATOM 781 C CA . ASP B 1 19 ? -27.187 8.590 3.990 1.00 69.16 17 ASP B CA 1
ATOM 782 C C . ASP B 1 19 ? -27.517 9.379 2.716 1.00 73.81 17 ASP B C 1
ATOM 783 O O . ASP B 1 19 ? -26.731 10.235 2.291 1.00 74.56 17 ASP B O 1
ATOM 788 N N . PRO B 1 20 ? -28.688 9.100 2.108 1.00 77.46 18 PRO B N 1
ATOM 789 C CA . PRO B 1 20 ? -29.144 9.851 0.931 1.00 79.73 18 PRO B CA 1
ATOM 790 C C . PRO B 1 20 ? -29.452 11.324 1.233 1.00 80.23 18 PRO B C 1
ATOM 791 O O . PRO B 1 20 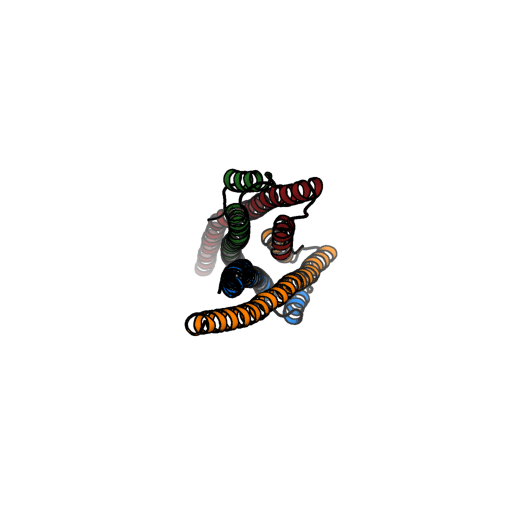? -29.340 12.167 0.339 1.00 80.17 18 PRO B O 1
ATOM 795 N N . GLU B 1 21 ? -29.810 11.622 2.483 1.00 80.76 19 GLU B N 1
ATOM 796 C CA . GLU B 1 21 ? -30.169 12.983 2.920 1.00 83.04 19 GLU B CA 1
ATOM 797 C C . GLU B 1 21 ? -28.986 13.965 2.942 1.00 79.48 19 GLU B C 1
ATOM 798 O O . GLU B 1 21 ? -29.133 15.114 3.374 1.00 80.68 19 GLU B O 1
ATOM 804 N N . LEU B 1 22 ? -27.823 13.513 2.481 1.00 73.48 20 LEU B N 1
ATOM 805 C CA . LEU B 1 22 ? -26.592 14.298 2.547 1.00 65.17 20 LEU B CA 1
ATOM 806 C C . LEU B 1 22 ? -26.566 15.388 1.476 1.00 59.06 20 LEU B C 1
ATOM 807 O O . LEU B 1 22 ? -26.952 15.144 0.331 1.00 57.90 20 LEU B O 1
ATOM 812 N N . ALA B 1 23 ? -26.112 16.583 1.858 1.00 54.70 21 ALA B N 1
ATOM 813 C CA . ALA B 1 23 ? -26.011 17.719 0.943 1.00 56.84 21 ALA B CA 1
ATOM 814 C C . ALA B 1 23 ? -25.123 17.395 -0.258 1.00 60.72 21 ALA B C 1
ATOM 815 O O . ALA B 1 23 ? -24.088 16.742 -0.112 1.00 60.56 21 ALA B O 1
ATOM 817 N N . GLN B 1 24 ? -25.536 17.855 -1.438 1.00 62.67 22 GLN B N 1
ATOM 818 C CA . GLN B 1 24 ? -24.822 17.576 -2.686 1.00 62.47 22 GLN B CA 1
ATOM 819 C C . GLN B 1 24 ? -23.388 18.096 -2.720 1.00 59.51 22 GLN B C 1
ATOM 820 O O . GLN B 1 24 ? -22.500 17.412 -3.225 1.00 57.62 22 GLN B O 1
ATOM 826 N N . SER B 1 25 ? -23.162 19.290 -2.174 1.00 57.69 23 SER B N 1
ATOM 827 C CA . SER B 1 25 ? -21.808 19.839 -2.072 1.00 58.14 23 SER B CA 1
ATOM 828 C C . SER B 1 25 ? -20.900 18.952 -1.209 1.00 59.68 23 SER B C 1
ATOM 829 O O . SER B 1 25 ? -19.673 18.988 -1.344 1.00 60.61 23 SER B O 1
ATOM 832 N N . GLU B 1 26 ? -21.519 18.168 -0.326 1.00 57.95 24 GLU B N 1
ATOM 833 C CA . GLU B 1 26 ? -20.803 17.288 0.595 1.00 55.47 24 GLU B CA 1
ATOM 834 C C . GLU B 1 26 ? -20.657 15.870 0.051 1.00 44.84 24 GLU B C 1
ATOM 835 O O . GLU B 1 26 ? -19.707 15.175 0.396 1.00 43.62 24 GLU B O 1
ATOM 841 N N . ARG B 1 27 ? -21.608 15.444 -0.775 1.00 39.27 25 ARG B N 1
ATOM 842 C CA . ARG B 1 27 ? -21.505 14.170 -1.470 1.00 38.92 25 ARG B CA 1
ATOM 843 C C . ARG B 1 27 ? -20.346 14.213 -2.471 1.00 41.56 25 ARG B C 1
ATOM 844 O O . ARG B 1 27 ? -19.479 13.341 -2.451 1.00 41.17 25 ARG B O 1
ATOM 852 N N . THR B 1 28 ? -20.326 15.238 -3.321 1.00 41.28 26 THR B N 1
ATOM 853 C CA . THR B 1 28 ? -19.267 15.385 -4.316 1.00 44.27 26 THR B CA 1
ATOM 854 C C . THR B 1 28 ? -17.902 15.587 -3.648 1.00 43.51 26 THR B C 1
ATOM 855 O O . THR B 1 28 ? -16.889 15.130 -4.163 1.00 42.25 26 THR B O 1
ATOM 859 N N . GLU B 1 29 ? -17.893 16.265 -2.501 1.00 44.52 27 GLU B N 1
ATOM 860 C CA . GLU B 1 29 ? -16.667 16.532 -1.746 1.00 44.94 27 GLU B CA 1
ATOM 861 C C . GLU B 1 29 ? -16.086 15.252 -1.143 1.00 41.99 27 GLU B C 1
ATOM 862 O O . GLU B 1 29 ? -14.867 15.087 -1.052 1.00 42.22 27 GLU B O 1
ATOM 868 N N . ALA B 1 30 ? -16.974 14.357 -0.723 1.00 37.08 28 ALA B N 1
ATOM 869 C CA . ALA B 1 30 ? -16.578 13.095 -0.138 1.00 30.78 28 ALA B CA 1
ATOM 870 C C . ALA B 1 30 ? -16.092 12.137 -1.229 1.00 30.32 28 ALA B C 1
ATOM 871 O O . ALA B 1 30 ? -15.151 11.371 -1.022 1.00 28.23 28 ALA B O 1
ATOM 873 N N . LEU B 1 31 ? -16.743 12.180 -2.386 1.00 29.47 29 LEU B N 1
ATOM 874 C CA . LEU B 1 31 ? -16.325 11.369 -3.518 1.00 28.02 29 LEU B CA 1
ATOM 875 C C . LEU B 1 31 ? -14.952 11.817 -4.014 1.00 27.33 29 LEU B C 1
ATOM 876 O O . LEU B 1 31 ? -14.104 10.984 -4.316 1.00 28.35 29 LEU B O 1
ATOM 881 N N . GLN B 1 32 ? -14.717 13.125 -4.031 1.00 23.63 30 GLN B N 1
ATOM 882 C CA . GLN B 1 32 ? -13.429 13.659 -4.454 1.00 30.02 30 GLN B CA 1
ATOM 883 C C . GLN B 1 32 ? -12.274 13.262 -3.518 1.00 34.34 30 GLN B C 1
ATOM 884 O O . GLN B 1 32 ? -11.114 13.108 -3.960 1.00 33.31 30 GLN B O 1
ATOM 890 N N . GLN B 1 33 ? -12.589 13.121 -2.230 1.00 27.95 31 GLN B N 1
ATOM 891 C CA . GLN B 1 33 ? -11.616 12.661 -1.254 1.00 25.96 31 GLN B CA 1
ATOM 892 C C . GLN B 1 33 ? -11.255 11.212 -1.536 1.00 18.29 31 GLN B C 1
ATOM 893 O O . GLN B 1 33 ? -10.095 10.849 -1.483 1.00 19.80 31 GLN B O 1
ATOM 899 N N . LEU B 1 34 ? -12.254 10.390 -1.825 1.00 13.41 32 LEU B N 1
ATOM 900 C CA . LEU B 1 34 ? -11.999 9.023 -2.240 1.00 19.14 32 LEU B CA 1
ATOM 901 C C . LEU B 1 34 ? -11.181 8.956 -3.553 1.00 25.55 32 LEU B C 1
ATOM 902 O O . LEU B 1 34 ? -10.200 8.210 -3.627 1.00 26.21 32 LEU B O 1
ATOM 907 N N . ARG B 1 35 ? -11.570 9.754 -4.550 1.00 22.82 33 ARG B N 1
ATOM 908 C CA . ARG B 1 35 ? -10.905 9.812 -5.873 1.00 22.81 33 ARG B CA 1
ATOM 909 C C . ARG B 1 35 ? -9.422 10.124 -5.720 1.00 19.96 33 ARG B C 1
ATOM 910 O O . ARG B 1 35 ? -8.563 9.345 -6.139 1.00 22.03 33 ARG B O 1
ATOM 918 N N . VAL B 1 36 ? -9.133 11.258 -5.099 1.00 20.43 34 VAL B N 1
ATOM 919 C CA . VAL B 1 36 ? -7.780 11.715 -4.876 1.00 24.16 34 VAL B CA 1
ATOM 920 C C . VAL B 1 36 ? -7.000 10.733 -3.993 1.00 26.63 34 VAL B C 1
ATOM 921 O O . VAL B 1 36 ? -5.812 10.478 -4.248 1.00 26.06 34 VAL B O 1
ATOM 925 N N . ASN B 1 37 ? -7.666 10.166 -2.986 1.00 22.11 35 ASN B N 1
ATOM 926 C CA . ASN B 1 37 ? -7.015 9.186 -2.128 1.00 21.79 35 ASN B CA 1
ATOM 927 C C . ASN B 1 37 ? -6.582 7.935 -2.892 1.00 19.94 35 ASN B C 1
ATOM 928 O O . ASN B 1 37 ? -5.473 7.458 -2.691 1.00 22.02 35 ASN B O 1
ATOM 933 N N . TYR B 1 38 ? -7.450 7.414 -3.757 1.00 15.79 36 TYR B N 1
ATOM 934 C CA . TYR B 1 38 ? -7.104 6.254 -4.561 1.00 16.21 36 TYR B CA 1
ATOM 935 C C . TYR B 1 38 ? -5.839 6.494 -5.386 1.00 19.12 36 TYR B C 1
ATOM 936 O O . TYR B 1 38 ? -4.979 5.618 -5.476 1.00 20.85 36 TYR B O 1
ATOM 945 N N . GLY B 1 39 ? -5.725 7.688 -5.960 1.00 16.04 37 GLY B N 1
ATOM 946 C CA . GLY B 1 39 ? -4.579 8.046 -6.787 1.00 16.09 37 GLY B CA 1
ATOM 947 C C . GLY B 1 39 ? -3.321 8.094 -5.939 1.00 19.98 37 GLY B C 1
ATOM 948 O O . GLY B 1 39 ? -2.260 7.609 -6.343 1.00 19.23 37 GLY B O 1
ATOM 949 N N . SER B 1 40 ? -3.452 8.688 -4.761 1.00 17.75 38 SER B N 1
ATOM 950 C CA . SER B 1 40 ? -2.366 8.769 -3.794 1.00 21.80 38 SER B CA 1
ATOM 951 C C . SER B 1 40 ? -1.851 7.387 -3.383 1.00 21.21 38 SER B C 1
ATOM 952 O O . SER B 1 40 ? -0.649 7.175 -3.253 1.00 19.27 38 SER B O 1
ATOM 955 N N . PHE B 1 41 ? -2.772 6.450 -3.186 1.00 19.77 39 PHE B N 1
ATOM 956 C CA . PHE B 1 41 ? -2.421 5.104 -2.775 1.00 18.58 39 PHE B CA 1
ATOM 957 C C . PHE B 1 41 ? -1.647 4.357 -3.890 1.00 20.04 39 PHE B C 1
ATOM 958 O O . PHE B 1 41 ? -0.630 3.691 -3.625 1.00 20.32 39 PHE B O 1
ATOM 966 N N . VAL B 1 42 ? -2.131 4.475 -5.125 1.00 15.43 40 VAL B N 1
ATOM 967 C CA . VAL B 1 42 ? -1.459 3.892 -6.286 1.00 15.62 40 VAL B CA 1
ATOM 968 C C . VAL B 1 42 ? -0.024 4.421 -6.396 1.00 15.06 40 VAL B C 1
ATOM 969 O O . VAL B 1 42 ? 0.913 3.643 -6.575 1.00 15.06 40 VAL B O 1
ATOM 973 N N . SER B 1 43 ? 0.139 5.732 -6.227 1.00 13.06 41 SER B N 1
ATOM 974 C CA . SER B 1 43 ? 1.437 6.398 -6.295 1.00 13.98 41 SER B CA 1
ATOM 975 C C . SER B 1 43 ? 2.390 5.938 -5.195 1.00 17.37 41 SER B C 1
ATOM 976 O O . SER B 1 43 ? 3.584 5.721 -5.444 1.00 17.66 41 SER B O 1
ATOM 979 N N . GLU B 1 44 ? 1.867 5.795 -3.982 1.00 16.42 42 GLU B N 1
ATOM 980 C CA . GLU B 1 44 ? 2.676 5.323 -2.851 1.00 19.01 42 GLU B CA 1
ATOM 981 C C . GLU B 1 44 ? 3.124 3.886 -3.102 1.00 17.12 42 GLU B C 1
ATOM 982 O O . GLU B 1 44 ? 4.241 3.512 -2.788 1.00 16.51 42 GLU B O 1
ATOM 988 N N . TYR B 1 45 ? 2.236 3.080 -3.666 1.00 16.16 43 TYR B N 1
ATOM 989 C CA . TYR B 1 45 ? 2.586 1.721 -4.031 1.00 14.11 43 TYR B CA 1
ATOM 990 C C . TYR B 1 45 ? 3.653 1.732 -5.148 1.00 14.60 43 TYR B C 1
ATOM 991 O O . TYR B 1 45 ? 4.537 0.886 -5.156 1.00 13.25 43 TYR B O 1
ATOM 1000 N N . ASN B 1 46 ? 3.585 2.712 -6.057 1.00 16.33 44 ASN B N 1
ATOM 1001 C CA . ASN B 1 46 ? 4.614 2.889 -7.096 1.00 17.43 44 ASN B CA 1
ATOM 1002 C C . ASN B 1 46 ? 5.969 3.268 -6.505 1.00 22.71 44 ASN B C 1
ATOM 1003 O O . ASN B 1 46 ? 6.999 2.732 -6.924 1.00 25.51 44 ASN B O 1
ATOM 1008 N N . ASP B 1 47 ? 5.956 4.184 -5.531 1.00 21.87 45 ASP B N 1
ATOM 1009 C CA . ASP B 1 47 ? 7.164 4.624 -4.854 1.00 17.36 45 ASP B CA 1
ATOM 1010 C C . ASP B 1 47 ? 7.874 3.438 -4.241 1.00 18.73 45 ASP B C 1
ATOM 1011 O O . ASP B 1 47 ? 9.092 3.316 -4.365 1.00 17.63 45 ASP B O 1
ATOM 1016 N N . LEU B 1 48 ? 7.130 2.598 -3.524 1.00 15.24 46 LEU B N 1
ATOM 1017 C CA . LEU B 1 48 ? 7.733 1.402 -2.931 1.00 13.07 46 LEU B CA 1
ATOM 1018 C C . LEU B 1 48 ? 8.202 0.400 -4.004 1.00 13.62 46 LEU B C 1
ATOM 1019 O O . LEU B 1 48 ? 9.242 -0.220 -3.856 1.00 12.63 46 LEU B O 1
ATOM 1024 N N . THR B 1 49 ? 7.418 0.234 -5.066 1.00 16.60 47 THR B N 1
ATOM 1025 C CA . THR B 1 49 ? 7.792 -0.666 -6.152 1.00 19.26 47 THR B CA 1
ATOM 1026 C C . THR B 1 49 ? 9.126 -0.256 -6.788 1.00 18.86 47 THR B C 1
ATOM 1027 O O . THR B 1 49 ? 9.973 -1.101 -7.056 1.00 18.39 47 THR B O 1
ATOM 1031 N N . LYS B 1 50 ? 9.290 1.045 -7.004 1.00 20.39 48 LYS B N 1
ATOM 1032 C CA . LYS B 1 50 ? 10.496 1.614 -7.563 1.00 23.78 48 LYS B CA 1
ATOM 1033 C C . LYS B 1 50 ? 11.703 1.268 -6.689 1.00 25.39 48 LYS B C 1
ATOM 1034 O O . LYS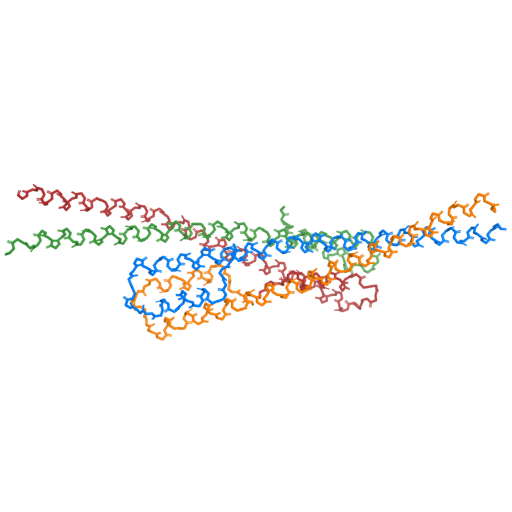 B 1 50 ? 12.731 0.779 -7.188 1.00 20.84 48 LYS B O 1
ATOM 1040 N N . ASP B 1 51 ? 11.587 1.489 -5.383 1.00 21.81 128 ASP B N 1
ATOM 1041 C CA . ASP B 1 51 ? 12.732 1.197 -4.530 1.00 19.05 128 ASP B CA 1
ATOM 1042 C C . ASP B 1 51 ? 12.981 -0.289 -4.354 1.00 18.10 128 ASP B C 1
ATOM 1043 O O . ASP B 1 51 ? 14.117 -0.710 -4.154 1.00 19.53 128 ASP B O 1
ATOM 1048 N N . TYR B 1 52 ? 11.921 -1.082 -4.459 1.00 16.46 129 TYR B N 1
ATOM 1049 C CA . TYR B 1 52 ? 12.035 -2.533 -4.399 1.00 16.70 129 TYR B CA 1
ATOM 1050 C C . TYR B 1 52 ? 12.818 -3.044 -5.614 1.00 20.23 129 TYR B C 1
ATOM 1051 O O . TYR B 1 52 ? 13.615 -3.987 -5.518 1.00 18.30 129 TYR B O 1
ATOM 1060 N N . THR B 1 53 ? 12.546 -2.423 -6.756 1.00 20.21 130 THR B N 1
ATOM 1061 C CA . THR B 1 53 ? 13.185 -2.745 -8.015 1.00 22.27 130 THR B CA 1
ATOM 1062 C C . THR B 1 53 ? 14.687 -2.423 -7.900 1.00 22.58 130 THR B C 1
ATOM 1063 O O . THR B 1 53 ? 15.520 -3.266 -8.204 1.00 23.92 130 THR B O 1
ATOM 1067 N N . ARG B 1 54 ? 15.016 -1.228 -7.417 1.00 23.66 131 ARG B N 1
ATOM 1068 C CA . ARG B 1 54 ? 16.405 -0.812 -7.237 1.00 26.09 131 ARG B CA 1
ATOM 1069 C C . ARG B 1 54 ? 17.174 -1.782 -6.344 1.00 25.66 131 ARG B C 1
ATOM 1070 O O . ARG B 1 54 ? 18.269 -2.207 -6.674 1.00 28.53 131 ARG B O 1
ATOM 1078 N N . VAL B 1 55 ? 16.566 -2.157 -5.231 1.00 26.95 132 VAL B N 1
ATOM 1079 C CA . VAL B 1 55 ? 17.199 -3.017 -4.253 1.00 25.23 132 VAL B CA 1
ATOM 1080 C C . VAL B 1 55 ? 17.372 -4.462 -4.721 1.00 25.72 132 VAL B C 1
ATOM 1081 O O . VAL B 1 55 ? 18.354 -5.112 -4.376 1.00 25.87 132 VAL B O 1
ATOM 1085 N N . ASN B 1 56 ? 16.420 -4.984 -5.486 1.00 25.91 133 ASN B N 1
ATOM 1086 C CA . ASN B 1 56 ? 16.557 -6.339 -6.016 1.00 22.61 133 ASN B CA 1
ATOM 1087 C C . ASN B 1 56 ? 17.636 -6.398 -7.095 1.00 21.62 133 ASN B C 1
ATOM 1088 O O . ASN B 1 56 ? 18.170 -7.462 -7.393 1.00 22.17 133 ASN B O 1
ATOM 1093 N N . ASP B 1 57 ? 17.929 -5.246 -7.683 1.00 24.79 134 ASP B N 1
ATOM 1094 C CA . ASP B 1 57 ? 18.971 -5.130 -8.674 1.00 32.32 134 ASP B CA 1
ATOM 1095 C C . ASP B 1 57 ? 20.330 -5.069 -7.967 1.00 38.17 134 ASP B C 1
ATOM 1096 O O . ASP B 1 57 ? 21.299 -5.672 -8.430 1.00 40.92 134 ASP B O 1
ATOM 1101 N N . ASP B 1 58 ? 20.390 -4.360 -6.839 1.00 34.45 135 ASP B N 1
ATOM 1102 C CA . ASP B 1 58 ? 21.592 -4.351 -6.000 1.00 33.59 135 ASP B CA 1
ATOM 1103 C C . ASP B 1 58 ? 21.943 -5.748 -5.543 1.00 28.46 135 ASP B C 1
ATOM 1104 O O . ASP B 1 58 ? 23.063 -6.181 -5.729 1.00 30.88 135 ASP B O 1
ATOM 1109 N N . VAL B 1 59 ? 20.983 -6.466 -4.973 1.00 24.26 136 VAL B N 1
ATOM 1110 C CA . VAL B 1 59 ? 21.214 -7.859 -4.614 1.00 27.89 136 VAL B CA 1
ATOM 1111 C C . VAL B 1 59 ? 21.833 -8.631 -5.798 1.00 37.12 136 VAL B C 1
ATOM 1112 O O . VAL B 1 59 ? 22.909 -9.214 -5.657 1.00 39.29 136 VAL B O 1
ATOM 1116 N N . ALA B 1 60 ? 21.169 -8.612 -6.957 1.00 36.87 137 ALA B N 1
ATOM 1117 C CA . ALA B 1 60 ? 21.604 -9.415 -8.105 1.00 35.30 137 ALA B CA 1
ATOM 1118 C C . ALA B 1 60 ? 23.017 -9.056 -8.574 1.00 34.85 137 ALA B C 1
ATOM 1119 O O . ALA B 1 60 ? 23.822 -9.942 -8.826 1.00 34.06 137 ALA B O 1
ATOM 1121 N N . ALA B 1 61 ? 23.295 -7.757 -8.681 1.00 35.58 138 ALA B N 1
ATOM 1122 C CA . ALA B 1 61 ? 24.604 -7.252 -9.070 1.00 42.14 138 ALA B CA 1
ATOM 1123 C C . ALA B 1 61 ? 25.690 -7.613 -8.052 1.00 46.97 138 ALA B C 1
ATOM 1124 O O . ALA B 1 61 ? 26.826 -7.895 -8.430 1.00 48.04 138 ALA B O 1
ATOM 1126 N N . GLN B 1 62 ? 25.327 -7.617 -6.771 1.00 44.72 139 GLN B N 1
ATOM 1127 C CA . GLN B 1 62 ? 26.261 -7.958 -5.709 1.00 42.26 139 GLN B CA 1
ATOM 1128 C C . GLN B 1 62 ? 26.513 -9.464 -5.658 1.00 38.57 139 GLN B C 1
ATOM 1129 O O . GLN B 1 62 ? 27.608 -9.891 -5.305 1.00 35.13 139 GLN B O 1
ATOM 1135 N N . GLN B 1 63 ? 25.499 -10.259 -5.991 1.00 36.18 140 GLN B N 1
ATOM 1136 C CA . GLN B 1 63 ? 25.642 -11.712 -6.065 1.00 41.90 140 GLN B CA 1
ATOM 1137 C C . GLN B 1 63 ? 26.627 -12.117 -7.164 1.00 48.73 140 GLN B C 1
ATOM 1138 O O . GLN B 1 63 ? 27.369 -13.093 -7.014 1.00 49.05 140 GLN B O 1
ATOM 1144 N N . ALA B 1 64 ? 26.612 -11.369 -8.267 1.00 52.34 141 ALA B N 1
ATOM 1145 C CA . ALA B 1 64 ? 27.506 -11.609 -9.396 1.00 54.66 141 ALA B CA 1
ATOM 1146 C C . ALA B 1 64 ? 28.922 -11.173 -9.054 1.00 55.59 141 ALA B C 1
ATOM 1147 O O . ALA B 1 64 ? 29.883 -11.876 -9.370 1.00 58.83 141 ALA B O 1
ATOM 1149 N N . THR B 1 65 ? 29.036 -10.012 -8.409 1.00 53.79 142 THR B N 1
ATOM 1150 C CA . THR B 1 65 ? 30.318 -9.484 -7.936 1.00 51.39 142 THR B CA 1
ATOM 1151 C C . THR B 1 65 ? 30.976 -10.427 -6.921 1.00 49.89 142 THR B C 1
ATOM 1152 O O . THR B 1 65 ? 32.185 -10.638 -6.965 1.00 54.24 142 THR B O 1
ATOM 1156 N N . ASN B 1 66 ? 30.174 -11.003 -6.032 1.00 46.06 143 ASN B N 1
ATOM 1157 C CA . ASN B 1 66 ? 30.656 -11.991 -5.070 1.00 46.46 143 ASN B CA 1
ATOM 1158 C C . ASN B 1 66 ? 30.966 -13.354 -5.687 1.00 52.95 143 ASN B C 1
ATOM 1159 O O . ASN B 1 66 ? 31.755 -14.123 -5.131 1.00 53.95 143 ASN B O 1
ATOM 1164 N N . ALA B 1 67 ? 30.326 -13.665 -6.813 1.00 55.87 144 ALA B N 1
ATOM 1165 C CA . ALA B 1 67 ? 30.634 -14.886 -7.551 1.00 56.29 144 ALA B CA 1
ATOM 1166 C C . ALA B 1 67 ? 32.027 -14.768 -8.172 1.00 54.23 144 ALA B C 1
ATOM 1167 O O . ALA B 1 67 ? 32.809 -15.716 -8.124 1.00 51.15 144 ALA B O 1
ATOM 1169 N N . LYS B 1 68 ? 32.322 -13.591 -8.731 1.00 55.30 145 LYS B N 1
ATOM 1170 C CA . LYS B 1 68 ? 33.617 -13.297 -9.343 1.00 58.15 145 LYS B CA 1
ATOM 1171 C C . LYS B 1 68 ? 34.763 -13.386 -8.332 1.00 60.38 145 LYS B C 1
ATOM 1172 O O . LYS B 1 68 ? 35.823 -13.942 -8.633 1.00 61.18 145 LYS B O 1
ATOM 1178 N N . LEU B 1 69 ? 34.543 -12.845 -7.137 1.00 59.79 146 LEU B N 1
ATOM 1179 C CA . LEU B 1 69 ? 35.542 -12.907 -6.075 1.00 59.22 146 LEU B CA 1
ATOM 1180 C C . LEU B 1 69 ? 35.717 -14.301 -5.488 1.00 58.46 146 LEU B C 1
ATOM 1181 O O . LEU B 1 69 ? 36.821 -14.655 -5.087 1.00 57.84 146 LEU B O 1
ATOM 1186 N N . LYS B 1 70 ? 34.643 -15.089 -5.436 1.00 58.87 147 LYS B N 1
ATOM 1187 C CA . LYS B 1 70 ? 34.747 -16.487 -5.009 1.00 64.67 147 LYS B CA 1
ATOM 1188 C C . LYS B 1 70 ? 35.558 -17.314 -6.013 1.00 69.95 147 LYS B C 1
ATOM 1189 O O . LYS B 1 70 ? 36.271 -18.249 -5.627 1.00 71.12 147 LYS B O 1
ATOM 1195 N N . ALA B 1 71 ? 35.447 -16.959 -7.293 1.00 72.49 148 ALA B N 1
ATOM 1196 C CA . ALA B 1 71 ? 36.224 -17.599 -8.356 1.00 74.61 148 ALA B CA 1
ATOM 1197 C C . ALA B 1 71 ? 37.716 -17.314 -8.186 1.00 75.72 148 ALA B C 1
ATOM 1198 O O . ALA B 1 71 ? 38.529 -18.237 -8.186 1.00 75.85 148 ALA B O 1
ATOM 1200 N N . ARG B 1 72 ? 38.058 -16.037 -8.022 1.00 76.59 149 ARG B N 1
ATOM 1201 C CA . ARG B 1 72 ? 39.448 -15.611 -7.855 1.00 78.28 149 ARG B CA 1
ATOM 1202 C C . ARG B 1 72 ? 40.070 -16.114 -6.554 1.00 77.52 149 ARG B C 1
ATOM 1203 O O . ARG B 1 72 ? 41.290 -16.231 -6.454 1.00 78.25 149 ARG B O 1
ATOM 1211 N N . ASN B 1 73 ? 39.231 -16.415 -5.567 1.00 76.58 150 ASN B N 1
ATOM 1212 C CA . ASN B 1 73 ? 39.699 -17.003 -4.317 1.00 77.17 150 ASN B CA 1
ATOM 1213 C C . ASN B 1 73 ? 40.008 -18.488 -4.452 1.00 80.56 150 ASN B C 1
ATOM 1214 O O . ASN B 1 73 ? 40.897 -19.001 -3.774 1.00 81.84 150 ASN B O 1
ATOM 1219 N N . ASP B 1 74 ? 39.269 -19.177 -5.318 1.00 82.42 151 ASP B N 1
ATOM 1220 C CA . ASP B 1 74 ? 39.545 -20.583 -5.616 1.00 84.23 151 ASP B CA 1
ATOM 1221 C C . ASP B 1 74 ? 40.769 -20.717 -6.533 1.00 84.02 151 ASP B C 1
ATOM 1222 O O . ASP B 1 74 ? 41.523 -21.691 -6.438 1.00 83.13 151 ASP B O 1
ATOM 1227 N N . GLN B 1 75 ? 40.950 -19.724 -7.405 1.00 83.44 152 GLN B N 1
ATOM 1228 C CA . GLN B 1 75 ? 42.103 -19.617 -8.300 1.00 83.54 152 GLN B CA 1
ATOM 1229 C C . GLN B 1 75 ? 43.405 -19.420 -7.516 1.00 85.03 152 GLN B C 1
ATOM 1230 O O . GLN B 1 75 ? 44.428 -20.035 -7.830 1.00 86.52 152 GLN B O 1
ATOM 1236 N N . LEU B 1 76 ? 43.353 -18.561 -6.501 1.00 85.05 153 LEU B N 1
ATOM 1237 C CA . LEU B 1 76 ? 44.501 -18.286 -5.637 1.00 85.51 153 LEU B CA 1
ATOM 1238 C C . LEU B 1 76 ? 44.708 -19.368 -4.573 1.00 90.37 153 LEU B C 1
ATOM 1239 O O . LEU B 1 76 ? 45.770 -19.438 -3.953 1.00 91.38 153 LEU B O 1
ATOM 1244 N N . PHE B 1 77 ? 43.695 -20.207 -4.370 1.00 94.38 154 PHE B N 1
ATOM 1245 C CA . PHE B 1 77 ? 43.810 -21.353 -3.472 1.00 99.69 154 PHE B CA 1
ATOM 1246 C C . PHE B 1 77 ? 44.492 -22.527 -4.178 1.00 102.05 154 PHE B C 1
ATOM 1247 O O . PHE B 1 77 ? 45.121 -23.367 -3.533 1.00 102.38 154 PHE B O 1
ATOM 1255 N N . ALA B 1 78 ? 44.357 -22.577 -5.503 1.00 104.05 155 ALA B N 1
ATOM 1256 C CA . ALA B 1 78 ? 45.026 -23.588 -6.324 1.00 105.24 155 ALA B CA 1
ATOM 1257 C C . ALA B 1 78 ? 46.458 -23.169 -6.652 1.00 105.99 155 ALA B C 1
ATOM 1258 O O . ALA B 1 78 ? 47.339 -24.018 -6.802 1.00 106.65 155 ALA B O 1
ATOM 1260 N N . GLU B 1 79 ? 46.675 -21.858 -6.752 1.00 105.71 156 GLU B N 1
ATOM 1261 C CA . GLU B 1 79 ? 47.990 -21.283 -7.039 1.00 105.62 156 GLU B CA 1
ATOM 1262 C C . GLU B 1 79 ? 48.871 -21.221 -5.782 1.00 107.17 156 GLU B C 1
ATOM 1263 O O . GLU B 1 79 ? 49.864 -20.489 -5.738 1.00 106.43 156 GLU B O 1
ATOM 1269 N N . ILE B 1 80 ? 48.503 -21.997 -4.765 1.00 109.85 157 ILE B N 1
ATOM 1270 C CA . ILE B 1 80 ? 49.244 -22.034 -3.506 1.00 112.67 157 ILE B CA 1
ATOM 1271 C C . ILE B 1 80 ? 49.986 -23.363 -3.328 1.00 115.96 157 ILE B C 1
ATOM 1272 O O . ILE B 1 80 ? 51.014 -23.422 -2.647 1.00 116.66 157 ILE B O 1
ATOM 1277 N N . ASP B 1 81 ? 49.459 -24.419 -3.950 1.00 117.93 158 ASP B N 1
ATOM 1278 C CA . ASP B 1 81 ? 50.101 -25.735 -3.953 1.00 119.22 158 ASP B CA 1
ATOM 1279 C C . ASP B 1 81 ? 51.312 -25.740 -4.887 1.00 121.01 158 ASP B C 1
ATOM 1280 O O . ASP B 1 81 ? 52.301 -26.437 -4.632 1.00 121.53 158 ASP B O 1
ATOM 1285 N N . ASP B 1 82 ? 51.217 -24.950 -5.959 1.00 121.19 159 ASP B N 1
ATOM 1286 C CA . ASP B 1 82 ? 52.262 -24.843 -6.982 1.00 120.72 159 ASP B CA 1
ATOM 1287 C C . ASP B 1 82 ? 53.506 -24.128 -6.458 1.00 120.20 159 ASP B C 1
ATOM 1288 O O . ASP B 1 82 ? 54.629 -24.608 -6.634 1.00 120.82 159 ASP B O 1
ATOM 1293 N N . LEU B 1 83 ? 53.295 -22.979 -5.818 1.00 118.44 160 LEU B N 1
ATOM 1294 C CA . LEU B 1 83 ? 54.384 -22.153 -5.309 1.00 116.65 160 LEU B CA 1
ATOM 1295 C C . LEU B 1 83 ? 54.530 -22.310 -3.797 1.00 114.83 160 LEU B C 1
ATOM 1296 O O . LEU B 1 83 ? 54.373 -23.407 -3.257 1.00 113.52 160 LEU B O 1
ATOM 1301 N N . GLY C 1 3 ? 6.509 -9.991 17.096 1.00 57.56 1 GLY C N 1
ATOM 1302 C CA . GLY C 1 3 ? 5.877 -8.772 17.685 1.00 55.72 1 GLY C CA 1
ATOM 1303 C C . GLY C 1 3 ? 6.812 -7.572 17.698 1.00 49.86 1 GLY C C 1
ATOM 1304 O O . GLY C 1 3 ? 8.003 -7.723 17.972 1.00 52.50 1 GLY C O 1
ATOM 1305 N N . PRO C 1 4 ? 6.275 -6.364 17.423 1.00 40.17 2 PRO C N 1
ATOM 1306 C CA . PRO C 1 4 ? 7.108 -5.152 17.331 1.00 32.45 2 PRO C CA 1
ATOM 1307 C C . PRO C 1 4 ? 7.745 -4.746 18.664 1.00 26.94 2 PRO C C 1
ATOM 1308 O O . PRO C 1 4 ? 7.167 -4.978 19.730 1.00 29.39 2 PRO C O 1
ATOM 1312 N N . LEU C 1 5 ? 8.930 -4.150 18.583 1.00 22.24 3 LEU C N 1
ATOM 1313 C CA . LEU C 1 5 ? 9.642 -3.596 19.740 1.00 18.08 3 LEU C CA 1
ATOM 1314 C C . LEU C 1 5 ? 8.762 -2.688 20.561 1.00 15.56 3 LEU C C 1
ATOM 1315 O O . LEU C 1 5 ? 8.008 -1.882 20.017 1.00 16.63 3 LEU C O 1
ATOM 1320 N N . LYS C 1 6 ? 8.837 -2.833 21.874 1.00 17.19 4 LYS C N 1
ATOM 1321 C CA . LYS C 1 6 ? 8.214 -1.874 22.781 1.00 21.10 4 LYS C CA 1
ATOM 1322 C C . LYS C 1 6 ? 9.019 -0.593 22.686 1.00 20.73 4 LYS C C 1
ATOM 1323 O O . LYS C 1 6 ? 10.160 -0.637 22.255 1.00 15.80 4 LYS C O 1
ATOM 1329 N N . PRO C 1 7 ? 8.419 0.556 23.050 1.00 23.23 5 PRO C N 1
ATOM 1330 C CA . PRO C 1 7 ? 9.084 1.829 22.826 1.00 22.18 5 PRO C CA 1
ATOM 1331 C C . PRO C 1 7 ? 10.427 1.973 23.540 1.00 23.87 5 PRO C C 1
ATOM 1332 O O . PRO C 1 7 ? 11.301 2.686 23.054 1.00 22.57 5 PRO C O 1
ATOM 1336 N N . GLU C 1 8 ? 10.602 1.292 24.664 1.00 23.69 6 GLU C N 1
ATOM 1337 C CA . GLU C 1 8 ? 11.869 1.370 25.383 1.00 22.13 6 GLU C CA 1
ATOM 1338 C C . GLU C 1 8 ? 12.929 0.458 24.768 1.00 24.80 6 GLU C C 1
ATOM 1339 O O . GLU C 1 8 ? 14.133 0.702 24.903 1.00 25.93 6 GLU C O 1
ATOM 1345 N N . GLU C 1 9 ? 12.483 -0.579 24.063 1.00 23.59 7 GLU C N 1
ATOM 1346 C CA . GLU C 1 9 ? 13.409 -1.447 23.347 1.00 23.81 7 GLU C CA 1
ATOM 1347 C C . GLU C 1 9 ? 13.915 -0.781 22.081 1.00 21.32 7 GLU C C 1
ATOM 1348 O O . GLU C 1 9 ? 15.079 -0.951 21.708 1.00 23.01 7 GLU C O 1
ATOM 1354 N N . HIS C 1 10 ? 13.045 -0.013 21.435 1.00 21.75 8 HIS C N 1
ATOM 1355 C CA . HIS C 1 10 ? 13.412 0.742 20.238 1.00 23.20 8 HIS C CA 1
ATOM 1356 C C . HIS C 1 10 ? 14.381 1.850 20.620 1.00 23.37 8 HIS C C 1
ATOM 1357 O O . HIS C 1 10 ? 15.409 2.048 19.981 1.00 23.81 8 HIS C O 1
ATOM 1364 N N . GLU C 1 11 ? 14.040 2.580 21.670 1.00 24.35 9 GLU C N 1
ATOM 1365 C CA . GLU C 1 11 ? 14.890 3.659 22.129 1.00 24.27 9 GLU C CA 1
ATOM 1366 C C . GLU C 1 11 ? 16.286 3.164 22.524 1.00 21.10 9 GLU C C 1
ATOM 1367 O O . GLU C 1 11 ? 17.282 3.816 22.240 1.00 24.22 9 GLU C O 1
ATOM 1373 N N . ASP C 1 12 ? 16.348 2.016 23.177 1.00 21.85 10 ASP C N 1
ATOM 1374 C CA . ASP C 1 12 ? 17.623 1.413 23.528 1.00 29.45 10 ASP C CA 1
ATOM 1375 C C . ASP C 1 12 ? 18.500 1.145 22.299 1.00 34.46 10 ASP C C 1
ATOM 1376 O O . ASP C 1 12 ? 19.718 1.333 22.351 1.00 36.88 10 ASP C O 1
ATOM 1381 N N . ILE C 1 13 ? 17.890 0.707 21.198 1.00 33.94 11 ILE C N 1
ATOM 1382 C CA . ILE C 1 13 ? 18.641 0.531 19.945 1.00 28.29 11 ILE C CA 1
ATOM 1383 C C . ILE C 1 13 ? 19.106 1.880 19.420 1.00 22.98 11 ILE C C 1
ATOM 1384 O O . ILE C 1 13 ? 20.228 2.012 18.960 1.00 22.80 11 ILE C O 1
ATOM 1389 N N . LEU C 1 14 ? 18.254 2.892 19.523 1.00 24.11 12 LEU C N 1
ATOM 1390 C CA . LEU C 1 14 ? 18.631 4.221 19.080 1.00 26.25 12 LEU C CA 1
ATOM 1391 C C . LEU C 1 14 ? 19.779 4.784 19.919 1.00 35.24 12 LEU C C 1
ATOM 1392 O O . LEU C 1 14 ? 20.473 5.716 19.492 1.00 36.23 12 LEU C O 1
ATOM 1397 N N . ASN C 1 15 ? 19.960 4.227 21.116 1.00 35.93 13 ASN C N 1
ATOM 1398 C CA . ASN C 1 15 ? 21.028 4.666 21.999 1.00 37.18 13 ASN C CA 1
ATOM 1399 C C . ASN C 1 15 ? 22.348 3.990 21.701 1.00 30.38 13 ASN C C 1
ATOM 1400 O O . ASN C 1 15 ? 23.366 4.652 21.674 1.00 30.42 13 ASN C O 1
ATOM 1405 N N . LYS C 1 16 ? 22.325 2.687 21.448 1.00 30.36 14 LYS C N 1
ATOM 1406 C CA . LYS C 1 16 ? 23.508 1.992 20.946 1.00 34.36 14 LYS C CA 1
ATOM 1407 C C . LYS C 1 16 ? 24.080 2.707 19.721 1.00 36.25 14 LYS C C 1
ATOM 1408 O O . LYS C 1 16 ? 25.282 2.942 19.646 1.00 40.46 14 LYS C O 1
ATOM 1414 N N . LEU C 1 17 ? 23.209 3.086 18.787 1.00 34.32 15 LEU C N 1
ATOM 1415 C CA . LEU C 1 17 ? 23.630 3.693 17.519 1.00 35.95 15 LEU C CA 1
ATOM 1416 C C . LEU C 1 17 ? 24.166 5.112 17.658 1.00 44.57 15 LEU C C 1
ATOM 1417 O O . LEU C 1 17 ? 24.685 5.685 16.695 1.00 46.09 15 LEU C O 1
ATOM 1422 N N . LEU C 1 18 ? 24.027 5.679 18.849 1.00 49.26 16 LEU C N 1
ATOM 1423 C CA . LEU C 1 18 ? 24.469 7.041 19.116 1.00 50.81 16 LEU C CA 1
ATOM 1424 C C . LEU C 1 18 ? 25.991 7.113 19.225 1.00 54.93 16 LEU C C 1
ATOM 1425 O O . LEU C 1 18 ? 26.599 8.132 18.883 1.00 56.74 16 LEU C O 1
ATOM 1430 N N . ASP C 1 19 ? 26.584 6.023 19.709 1.00 55.87 17 ASP C N 1
ATOM 1431 C CA . ASP C 1 19 ? 28.029 5.866 19.803 1.00 59.59 17 ASP C CA 1
ATOM 1432 C C . ASP C 1 19 ? 28.636 5.588 18.418 1.00 64.40 17 ASP C C 1
ATOM 1433 O O . ASP C 1 19 ? 28.424 4.505 17.855 1.00 62.92 17 ASP C O 1
ATOM 1438 N N . PRO C 1 20 ? 29.410 6.556 17.873 1.00 69.19 18 PRO C N 1
ATOM 1439 C CA . PRO C 1 20 ? 30.060 6.357 16.566 1.00 70.27 18 PRO C CA 1
ATOM 1440 C C . PRO C 1 20 ? 31.167 5.290 16.582 1.00 69.64 18 PRO C C 1
ATOM 1441 O O . PRO C 1 20 ? 31.639 4.885 15.514 1.00 69.49 18 PRO C O 1
ATOM 1445 N N . GLU C 1 21 ? 31.548 4.837 17.780 1.00 69.24 19 GLU C N 1
ATOM 1446 C CA . GLU C 1 21 ? 32.635 3.866 17.972 1.00 69.22 19 GLU C CA 1
ATOM 1447 C C . GLU C 1 21 ? 32.147 2.424 18.155 1.00 64.85 19 GLU C C 1
ATOM 1448 O O . GLU C 1 21 ? 32.950 1.501 18.338 1.00 65.21 19 GLU C O 1
ATOM 1454 N N . LEU C 1 22 ? 30.831 2.242 18.109 1.00 56.99 20 LEU C N 1
ATOM 1455 C CA . LEU C 1 22 ? 30.200 0.931 18.229 1.00 47.92 20 LEU C CA 1
ATOM 1456 C C . LEU C 1 22 ? 30.748 -0.049 17.184 1.00 39.34 20 LEU C C 1
ATOM 1457 O O . LEU C 1 22 ? 31.029 0.344 16.049 1.00 39.72 20 LEU C O 1
ATOM 1462 N N . ALA C 1 23 ? 30.898 -1.317 17.567 1.00 32.37 21 ALA C N 1
ATOM 1463 C CA . ALA C 1 23 ? 31.382 -2.338 16.644 1.00 33.98 21 ALA C CA 1
ATOM 1464 C C . ALA C 1 23 ? 30.415 -2.498 15.465 1.00 41.82 21 ALA C C 1
ATOM 1465 O O . ALA C 1 23 ? 29.199 -2.493 15.653 1.00 44.09 21 ALA C O 1
ATOM 1467 N N . GLN C 1 24 ? 30.963 -2.640 14.260 1.00 42.03 22 GLN C N 1
ATOM 1468 C CA . GLN C 1 24 ? 30.163 -2.674 13.037 1.00 39.58 22 GLN C CA 1
ATOM 1469 C C . GLN C 1 24 ? 29.180 -3.844 13.011 1.00 35.64 22 GLN C C 1
ATOM 1470 O O . GLN C 1 24 ? 28.073 -3.703 12.507 1.00 35.03 22 GLN C O 1
ATOM 1476 N N . SER C 1 25 ? 29.580 -4.989 13.559 1.00 33.83 23 SER C N 1
ATOM 1477 C CA . SER C 1 25 ? 28.684 -6.136 13.663 1.00 34.70 23 SER C CA 1
ATOM 1478 C C . SER C 1 25 ? 27.457 -5.824 14.527 1.00 39.45 23 SER C C 1
ATOM 1479 O O . SER C 1 25 ? 26.390 -6.400 14.325 1.00 40.36 23 SER C O 1
ATOM 1482 N N . GLU C 1 26 ? 27.633 -4.936 15.504 1.00 37.39 24 GLU C N 1
ATOM 1483 C CA . GLU C 1 26 ? 26.555 -4.547 16.401 1.00 35.24 24 GLU C CA 1
ATOM 1484 C C . GLU C 1 26 ? 25.716 -3.450 15.767 1.00 30.37 24 GLU C C 1
ATOM 1485 O O . GLU C 1 26 ? 24.521 -3.410 15.968 1.00 30.19 24 GLU C O 1
ATOM 1491 N N . ARG C 1 27 ? 26.353 -2.559 15.013 1.00 27.47 25 ARG C N 1
ATOM 1492 C CA . ARG C 1 27 ? 25.642 -1.536 14.269 1.00 28.31 25 ARG C CA 1
ATOM 1493 C C . ARG C 1 27 ? 24.697 -2.146 13.217 1.00 31.89 25 ARG C C 1
ATOM 1494 O O . ARG C 1 27 ? 23.529 -1.734 13.108 1.00 32.55 25 ARG C O 1
ATOM 1502 N N . THR C 1 28 ? 25.197 -3.123 12.464 1.00 25.83 26 THR C N 1
ATOM 1503 C CA . THR C 1 28 ? 24.413 -3.727 11.396 1.00 29.11 26 THR C CA 1
ATOM 1504 C C . THR C 1 28 ? 23.345 -4.645 11.964 1.00 29.77 26 THR C C 1
ATOM 1505 O O . THR C 1 28 ? 22.295 -4.802 11.368 1.00 30.90 26 THR C O 1
ATOM 1509 N N . GLU C 1 29 ? 23.621 -5.260 13.108 1.00 31.11 27 GLU C N 1
ATOM 1510 C CA . GLU C 1 29 ? 22.616 -6.064 13.795 1.00 34.55 27 GLU C CA 1
ATOM 1511 C C . GLU C 1 29 ? 21.467 -5.169 14.315 1.00 33.33 27 GLU C C 1
ATOM 1512 O O . GLU C 1 29 ? 20.287 -5.552 14.262 1.00 30.65 27 GLU C O 1
ATOM 1518 N N . ALA C 1 30 ? 21.833 -3.980 14.796 1.00 28.13 28 ALA C N 1
ATOM 1519 C CA . ALA C 1 30 ? 20.883 -2.991 15.273 1.00 25.41 28 ALA C CA 1
ATOM 1520 C C . ALA C 1 30 ? 20.009 -2.478 14.136 1.00 25.55 28 ALA C C 1
ATOM 1521 O O . ALA C 1 30 ? 18.802 -2.318 14.298 1.00 23.46 28 ALA C O 1
ATOM 1523 N N . LEU C 1 31 ? 20.618 -2.226 12.981 1.00 24.59 29 LEU C N 1
ATOM 1524 C CA . LEU C 1 31 ? 19.875 -1.660 11.878 1.00 20.31 29 LEU C CA 1
ATOM 1525 C C . LEU C 1 31 ? 18.915 -2.721 11.360 1.00 19.20 29 LEU C C 1
ATOM 1526 O O . LEU C 1 31 ? 17.787 -2.408 11.036 1.00 20.78 29 LEU C O 1
ATOM 1531 N N . GLN C 1 32 ? 19.374 -3.972 11.353 1.00 15.18 30 GLN C N 1
ATOM 1532 C CA . GLN C 1 32 ? 18.575 -5.141 11.023 1.00 22.11 30 GLN C CA 1
ATOM 1533 C C . GLN C 1 32 ? 17.314 -5.240 11.893 1.00 27.60 30 GLN C C 1
ATOM 1534 O O . GLN C 1 32 ? 16.202 -5.482 11.389 1.00 25.64 30 GLN C O 1
ATOM 1540 N N . GLN C 1 33 ? 17.498 -5.058 13.199 1.00 24.71 31 GLN C N 1
ATOM 1541 C CA . GLN C 1 33 ? 16.391 -5.085 14.145 1.00 21.12 31 GLN C CA 1
ATOM 1542 C C . GLN C 1 33 ? 15.378 -3.981 13.881 1.00 14.98 31 GLN C C 1
ATOM 1543 O O . GLN C 1 33 ? 14.198 -4.203 14.003 1.00 15.99 31 GLN C O 1
ATOM 1549 N N . LEU C 1 34 ? 15.850 -2.798 13.529 1.00 13.59 32 LEU C N 1
ATOM 1550 C CA . LEU C 1 34 ? 14.974 -1.683 13.209 1.00 15.22 32 LEU C CA 1
ATOM 1551 C C . LEU C 1 34 ? 14.240 -1.917 11.888 1.00 22.22 32 LEU C C 1
ATOM 1552 O O . LEU C 1 34 ? 13.061 -1.565 11.749 1.00 21.93 32 LEU C O 1
ATOM 1557 N N . ARG C 1 35 ? 14.956 -2.496 10.928 1.00 18.00 33 ARG C N 1
ATOM 1558 C CA . ARG C 1 35 ? 14.412 -2.876 9.621 1.00 18.28 33 ARG C CA 1
ATOM 1559 C C . ARG C 1 35 ? 13.290 -3.896 9.785 1.00 15.56 33 ARG C C 1
ATOM 1560 O O . ARG C 1 35 ? 12.179 -3.688 9.314 1.00 18.75 33 ARG C O 1
ATOM 1568 N N . VAL C 1 36 ? 13.591 -4.996 10.456 1.00 15.33 34 VAL C N 1
ATOM 1569 C CA . VAL C 1 36 ? 12.652 -6.103 10.626 1.00 20.03 34 VAL C CA 1
ATOM 1570 C C . VAL C 1 36 ? 11.468 -5.679 11.490 1.00 23.62 34 VAL C C 1
ATOM 1571 O O . VAL C 1 36 ? 10.336 -6.157 11.304 1.00 23.54 34 VAL C O 1
ATOM 1575 N N . ASN C 1 37 ? 11.732 -4.769 12.421 1.00 18.74 35 ASN C N 1
ATOM 1576 C CA . ASN C 1 37 ? 10.687 -4.263 13.277 1.00 20.50 35 ASN C CA 1
ATOM 1577 C C . ASN C 1 37 ? 9.752 -3.328 12.531 1.00 20.94 35 ASN C C 1
ATOM 1578 O O . ASN C 1 37 ? 8.569 -3.271 12.844 1.00 21.82 35 ASN C O 1
ATOM 1583 N N . TYR C 1 38 ? 10.278 -2.589 11.559 1.00 17.96 36 TYR C N 1
ATOM 1584 C CA . TYR C 1 38 ? 9.438 -1.700 10.792 1.00 16.18 36 TYR C CA 1
ATOM 1585 C C . TYR C 1 38 ? 8.398 -2.499 9.980 1.00 18.69 36 TYR C C 1
ATOM 1586 O O . TYR C 1 38 ? 7.220 -2.136 9.938 1.00 21.58 36 TYR C O 1
ATOM 1595 N N . GLY C 1 39 ? 8.843 -3.588 9.369 1.00 16.13 37 GLY C N 1
ATOM 1596 C CA . GLY C 1 39 ? 7.964 -4.477 8.593 1.00 20.42 37 GLY C CA 1
ATOM 1597 C C . GLY C 1 39 ? 6.976 -5.217 9.483 1.00 20.24 37 GLY C C 1
ATOM 1598 O O . GLY C 1 39 ? 5.853 -5.494 9.079 1.00 19.36 37 GLY C O 1
ATOM 1599 N N . SER C 1 40 ? 7.404 -5.534 10.699 1.00 15.99 38 SER C N 1
ATOM 1600 C CA . SER C 1 40 ? 6.543 -6.157 11.687 1.00 20.64 38 SER C CA 1
ATOM 1601 C C . SER C 1 40 ? 5.406 -5.207 12.102 1.00 22.10 38 SER C C 1
ATOM 1602 O O . SER C 1 40 ? 4.261 -5.615 12.282 1.00 19.12 38 SER C O 1
ATOM 1605 N N . PHE C 1 41 ? 5.741 -3.933 12.243 1.00 21.67 39 PHE C N 1
ATOM 1606 C CA . PHE C 1 41 ? 4.784 -2.945 12.626 1.00 21.29 39 PHE C CA 1
ATOM 1607 C C . PHE C 1 41 ? 3.771 -2.729 11.494 1.00 23.04 39 PHE C C 1
ATOM 1608 O O . PHE C 1 41 ? 2.571 -2.640 11.745 1.00 21.58 39 PHE C O 1
ATOM 1616 N N . VAL C 1 42 ? 4.257 -2.655 10.254 1.00 18.71 40 VAL C N 1
ATOM 1617 C CA . VAL C 1 42 ? 3.375 -2.535 9.096 1.00 17.21 40 VAL C CA 1
ATOM 1618 C C . VAL C 1 42 ? 2.437 -3.743 9.035 1.00 16.64 40 VAL C C 1
ATOM 1619 O O . VAL C 1 42 ? 1.251 -3.590 8.787 1.00 14.77 40 VAL C O 1
ATOM 1623 N N . SER C 1 43 ? 2.966 -4.930 9.314 1.00 14.18 41 SER C N 1
ATOM 1624 C CA . SER C 1 43 ? 2.163 -6.140 9.266 1.00 16.83 41 SER C CA 1
ATOM 1625 C C . SER C 1 43 ? 1.100 -6.187 10.373 1.00 17.67 41 SER C C 1
ATOM 1626 O O . SER C 1 43 ? -0.016 -6.651 10.140 1.00 18.74 41 SER C O 1
ATOM 1629 N N . GLU C 1 44 ? 1.441 -5.720 11.570 1.00 16.19 42 GLU C N 1
ATOM 1630 C CA . GLU C 1 44 ? 0.466 -5.682 12.676 1.00 19.77 42 GLU C CA 1
ATOM 1631 C C . GLU C 1 44 ? -0.671 -4.724 12.377 1.00 15.79 42 GLU C C 1
ATOM 1632 O O . GLU C 1 44 ? -1.820 -5.011 12.688 1.00 14.50 42 GLU C O 1
ATOM 1638 N N . TYR C 1 45 ? -0.331 -3.574 11.806 1.00 11.84 43 TYR C N 1
ATOM 1639 C CA . TYR C 1 45 ? -1.314 -2.587 11.405 1.00 13.25 43 TYR C CA 1
ATOM 1640 C C . TYR C 1 45 ? -2.201 -3.191 10.321 1.00 15.28 43 TYR C C 1
ATOM 1641 O O . TYR C 1 45 ? -3.424 -3.021 10.344 1.00 15.05 43 TYR C O 1
ATOM 1650 N N . ASN C 1 46 ? -1.599 -3.944 9.404 1.00 14.88 44 ASN C N 1
ATOM 1651 C CA . ASN C 1 46 ? -2.388 -4.642 8.403 1.00 14.24 44 ASN C CA 1
ATOM 1652 C C . ASN C 1 46 ? -3.322 -5.669 9.028 1.00 15.83 44 ASN C C 1
ATOM 1653 O O . ASN C 1 46 ? -4.462 -5.787 8.606 1.00 19.97 44 ASN C O 1
ATOM 1658 N N . ASP C 1 47 ? -2.847 -6.399 10.040 1.00 15.85 45 ASP C N 1
ATOM 1659 C CA . ASP C 1 47 ? -3.657 -7.430 10.687 1.00 13.29 45 ASP C CA 1
ATOM 1660 C C . ASP C 1 47 ? -4.917 -6.828 11.273 1.00 18.21 45 ASP C C 1
ATOM 1661 O O . ASP C 1 47 ? -5.997 -7.425 11.194 1.00 17.86 45 ASP C O 1
ATOM 1666 N N . LEU C 1 48 ? -4.754 -5.673 11.910 1.00 16.25 46 LEU C N 1
ATOM 1667 C CA . LEU C 1 48 ? -5.860 -4.961 12.501 1.00 15.75 46 LEU C CA 1
ATOM 1668 C C . LEU C 1 48 ? -6.802 -4.360 11.443 1.00 19.01 46 LEU C C 1
ATOM 1669 O O . LEU C 1 48 ? -8.025 -4.399 11.614 1.00 17.55 46 LEU C O 1
ATOM 1674 N N . THR C 1 49 ? -6.231 -3.803 10.371 1.00 16.91 47 THR C N 1
ATOM 1675 C CA . THR C 1 49 ? -7.014 -3.259 9.248 1.00 17.67 47 THR C CA 1
ATOM 1676 C C . THR C 1 49 ? -7.916 -4.337 8.629 1.00 16.58 47 THR C C 1
ATOM 1677 O O . THR C 1 49 ? -9.092 -4.101 8.345 1.00 17.47 47 THR C O 1
ATOM 1681 N N . LYS C 1 50 ? -7.361 -5.529 8.462 1.00 11.28 48 LYS C N 1
ATOM 1682 C CA . LYS C 1 50 ? -8.083 -6.628 7.876 1.00 17.09 48 LYS C CA 1
ATOM 1683 C C . LYS C 1 50 ? -9.301 -6.964 8.736 1.00 24.87 48 LYS C C 1
ATOM 1684 O O . LYS C 1 50 ? -10.406 -7.175 8.212 1.00 22.18 48 LYS C O 1
ATOM 1690 N N . ASP C 1 51 ? -9.112 -7.002 10.056 1.00 23.61 128 ASP C N 1
ATOM 1691 C CA . ASP C 1 51 ? -10.240 -7.323 10.919 1.00 20.47 128 ASP C CA 1
ATOM 1692 C C . ASP C 1 51 ? -11.230 -6.190 11.095 1.00 14.81 128 ASP C C 1
ATOM 1693 O O . ASP C 1 51 ? -12.419 -6.422 11.314 1.00 17.82 128 ASP C O 1
ATOM 1698 N N . TYR C 1 52 ? -10.732 -4.972 11.004 1.00 12.15 129 TYR C N 1
ATOM 1699 C CA . TYR C 1 52 ? -11.555 -3.769 11.069 1.00 16.05 129 TYR C CA 1
ATOM 1700 C C . TYR C 1 52 ? -12.463 -3.677 9.842 1.00 22.94 129 TYR C C 1
ATOM 1701 O O . TYR C 1 52 ? -13.600 -3.173 9.917 1.00 21.56 129 TYR C O 1
ATOM 1710 N N . THR C 1 53 ? -11.931 -4.155 8.719 1.00 22.42 130 THR C N 1
ATOM 1711 C CA . THR C 1 53 ? -12.622 -4.181 7.444 1.00 22.69 130 THR C CA 1
ATOM 1712 C C . THR C 1 53 ? -13.738 -5.216 7.513 1.00 23.07 130 THR C C 1
ATOM 1713 O O . THR C 1 53 ? -14.879 -4.925 7.157 1.00 22.63 130 THR C O 1
ATOM 1717 N N . ARG C 1 54 ? -13.391 -6.415 7.968 1.00 19.23 131 ARG C N 1
ATOM 1718 C CA . ARG C 1 54 ? -14.324 -7.496 8.120 1.00 24.00 131 ARG C CA 1
ATOM 1719 C C . ARG C 1 54 ? -15.496 -7.106 9.041 1.00 29.83 131 ARG C C 1
ATOM 1720 O O . ARG C 1 54 ? -16.661 -7.265 8.667 1.00 30.68 131 ARG C O 1
ATOM 1728 N N . VAL C 1 55 ? -15.184 -6.560 10.212 1.00 26.64 132 VAL C N 1
ATOM 1729 C CA . VAL C 1 55 ? -16.211 -6.113 11.153 1.00 25.04 132 VAL C CA 1
ATOM 1730 C C . VAL C 1 55 ? -17.077 -4.970 10.594 1.00 27.00 132 VAL C C 1
ATOM 1731 O O . VAL C 1 55 ? -18.295 -4.951 10.801 1.00 27.58 132 VAL C O 1
ATOM 1735 N N . ASN C 1 56 ? -16.466 -4.013 9.900 1.00 22.43 133 ASN C N 1
ATOM 1736 C CA . ASN C 1 56 ? -17.247 -2.928 9.289 1.00 22.37 133 ASN C CA 1
ATOM 1737 C C . ASN C 1 56 ? -18.169 -3.432 8.178 1.00 23.85 133 ASN C C 1
ATOM 1738 O O . ASN C 1 56 ? -19.170 -2.804 7.862 1.00 24.67 133 ASN C O 1
ATOM 1743 N N . ASP C 1 57 ? -17.816 -4.573 7.614 1.00 27.01 134 ASP C N 1
ATOM 1744 C CA . ASP C 1 57 ? -18.578 -5.175 6.547 1.00 30.60 134 ASP C CA 1
ATOM 1745 C C . ASP C 1 57 ? -19.750 -5.979 7.118 1.00 34.16 134 ASP C C 1
ATOM 1746 O O . ASP C 1 57 ? -20.844 -5.942 6.559 1.00 36.19 134 ASP C O 1
ATOM 1751 N N . ASP C 1 58 ? -19.518 -6.698 8.218 1.00 29.89 135 ASP C N 1
ATOM 1752 C CA . ASP C 1 58 ? -20.595 -7.355 8.955 1.00 32.61 135 ASP C CA 1
ATOM 1753 C C . ASP C 1 58 ? -21.640 -6.344 9.384 1.00 30.20 135 ASP C C 1
ATOM 1754 O O . ASP C 1 58 ? -22.828 -6.574 9.220 1.00 35.28 135 ASP C O 1
ATOM 1759 N N . VAL C 1 59 ? -21.178 -5.223 9.920 1.00 25.92 136 VAL C N 1
ATOM 1760 C CA . VAL C 1 59 ? -22.040 -4.195 10.474 1.00 24.73 136 VAL C CA 1
ATOM 1761 C C . VAL C 1 59 ? -22.819 -3.418 9.409 1.00 34.43 136 VAL C C 1
ATOM 1762 O O . VAL C 1 59 ? -23.953 -3.000 9.664 1.00 35.40 136 VAL C O 1
ATOM 1766 N N . ALA C 1 60 ? -22.211 -3.214 8.236 1.00 31.78 137 ALA C N 1
ATOM 1767 C CA . ALA C 1 60 ? -22.894 -2.566 7.117 1.00 28.32 137 ALA C CA 1
ATOM 1768 C C . ALA C 1 60 ? -23.951 -3.489 6.513 1.00 26.66 137 ALA C C 1
ATOM 1769 O O . ALA C 1 60 ? -25.016 -3.034 6.117 1.00 27.46 137 ALA C O 1
ATOM 1771 N N . ALA C 1 61 ? -23.616 -4.774 6.423 1.00 22.06 138 ALA C N 1
ATOM 1772 C CA . ALA C 1 61 ? -24.503 -5.789 5.913 1.00 28.49 138 ALA C CA 1
ATOM 1773 C C . ALA C 1 61 ? -25.700 -6.018 6.858 1.00 37.59 138 ALA C C 1
ATOM 1774 O O . ALA C 1 61 ? -26.801 -6.304 6.396 1.00 38.52 138 ALA C O 1
ATOM 1776 N N . GLN C 1 62 ? -25.463 -5.909 8.166 1.00 36.84 139 GLN C N 1
ATOM 1777 C CA . GLN C 1 62 ? -26.505 -6.047 9.176 1.00 35.59 139 GLN C CA 1
ATOM 1778 C C . GLN C 1 62 ? -27.370 -4.793 9.205 1.00 34.08 139 GLN C C 1
ATOM 1779 O O . GLN C 1 62 ? -28.566 -4.868 9.474 1.00 32.98 139 GLN C O 1
ATOM 1785 N N . GLN C 1 63 ? -26.750 -3.645 8.943 1.00 31.43 140 GLN C N 1
ATOM 1786 C CA . GLN C 1 63 ? -27.456 -2.375 8.852 1.00 33.40 140 GLN C CA 1
ATOM 1787 C C . GLN C 1 63 ? -28.449 -2.389 7.685 1.00 37.61 140 GLN C C 1
ATOM 1788 O O . GLN C 1 63 ? -29.571 -1.884 7.815 1.00 38.62 140 GLN C O 1
ATOM 1794 N N . ALA C 1 64 ? -28.023 -2.971 6.561 1.00 35.33 141 ALA C N 1
ATOM 1795 C CA . ALA C 1 64 ? -28.836 -3.083 5.348 1.00 36.34 141 ALA C CA 1
ATOM 1796 C C . ALA C 1 64 ? -29.877 -4.190 5.454 1.00 36.37 141 ALA C C 1
ATOM 1797 O O . ALA C 1 64 ? -30.932 -4.093 4.845 1.00 40.44 141 ALA C O 1
ATOM 1799 N N . THR C 1 65 ? -29.571 -5.244 6.207 1.00 34.89 142 THR C N 1
ATOM 1800 C CA . THR C 1 65 ? -30.548 -6.290 6.514 1.00 37.26 142 THR C CA 1
ATOM 1801 C C . THR C 1 65 ? -31.672 -5.715 7.388 1.00 38.29 142 THR C C 1
ATOM 1802 O O . THR C 1 65 ? -32.858 -5.973 7.145 1.00 37.96 142 THR C O 1
ATOM 1806 N N . ASN C 1 66 ? -31.292 -4.908 8.376 1.00 35.33 143 ASN C N 1
ATOM 1807 C CA . ASN C 1 66 ? -32.258 -4.198 9.208 1.00 34.06 143 ASN C CA 1
ATOM 1808 C C . ASN C 1 66 ? -33.109 -3.189 8.439 1.00 39.63 143 ASN C C 1
ATOM 1809 O O . ASN C 1 66 ? -34.323 -3.120 8.654 1.00 43.33 143 ASN C O 1
ATOM 1814 N N . ALA C 1 67 ? -32.475 -2.413 7.559 1.00 37.01 144 ALA C N 1
ATOM 1815 C CA . ALA C 1 67 ? -33.169 -1.400 6.760 1.00 38.02 144 ALA C CA 1
ATOM 1816 C C . ALA C 1 67 ? -34.216 -2.023 5.826 1.00 35.85 144 ALA C C 1
ATOM 1817 O O . ALA C 1 67 ? -35.286 -1.454 5.624 1.00 36.80 144 ALA C O 1
ATOM 1819 N N . LYS C 1 68 ? -33.886 -3.189 5.276 1.00 34.51 145 LYS C N 1
ATOM 1820 C CA . LYS C 1 68 ? -34.788 -3.984 4.460 1.00 39.05 145 LYS C CA 1
ATOM 1821 C C . LYS C 1 68 ? -35.974 -4.511 5.263 1.00 44.94 145 LYS C C 1
ATOM 1822 O O . LYS C 1 68 ? -37.107 -4.486 4.784 1.00 47.75 145 LYS C O 1
ATOM 1828 N N . LEU C 1 69 ? -35.706 -4.996 6.476 1.00 43.43 146 LEU C N 1
ATOM 1829 C CA . LEU C 1 69 ? -36.746 -5.547 7.335 1.00 39.96 146 LEU C CA 1
ATOM 1830 C C . LEU C 1 69 ? -37.659 -4.442 7.855 1.00 36.92 146 LEU C C 1
ATOM 1831 O O . LEU C 1 69 ? -38.875 -4.630 7.950 1.00 39.10 146 LEU C O 1
ATOM 1836 N N . LYS C 1 70 ? -37.066 -3.293 8.166 1.00 31.14 147 LYS C N 1
ATOM 1837 C CA . LYS C 1 70 ? -37.801 -2.092 8.548 1.00 33.15 147 LYS C CA 1
ATOM 1838 C C . LYS C 1 70 ? -38.767 -1.672 7.437 1.00 42.62 147 LYS C C 1
ATOM 1839 O O . LYS C 1 70 ? -39.901 -1.253 7.713 1.00 42.92 147 LYS C O 1
ATOM 1845 N N . ALA C 1 71 ? -38.307 -1.780 6.188 1.00 44.93 148 ALA C N 1
ATOM 1846 C CA . ALA C 1 71 ? -39.120 -1.433 5.020 1.00 44.21 148 ALA C CA 1
ATOM 1847 C C . ALA C 1 71 ? -40.243 -2.441 4.780 1.00 40.18 148 ALA C C 1
ATOM 1848 O O . ALA C 1 71 ? -41.324 -2.058 4.368 1.00 41.35 148 ALA C O 1
ATOM 1850 N N . ARG C 1 72 ? -39.981 -3.720 5.028 1.00 39.02 149 ARG C N 1
ATOM 1851 C CA . ARG C 1 72 ? -41.036 -4.730 5.017 1.00 38.79 149 ARG C CA 1
ATOM 1852 C C . ARG C 1 72 ? -42.102 -4.433 6.083 1.00 43.15 149 ARG C C 1
ATOM 1853 O O . ARG C 1 72 ? -43.299 -4.509 5.799 1.00 48.14 149 ARG C O 1
ATOM 1861 N N . ASN C 1 73 ? -41.669 -4.082 7.294 1.00 39.43 150 ASN C N 1
ATOM 1862 C CA . ASN C 1 73 ? -42.593 -3.689 8.361 1.00 36.00 150 ASN C CA 1
ATOM 1863 C C . ASN C 1 73 ? -43.436 -2.471 8.002 1.00 39.21 150 ASN C C 1
ATOM 1864 O O . ASN C 1 73 ? -44.618 -2.421 8.339 1.00 40.07 150 ASN C O 1
ATOM 1869 N N . ASP C 1 74 ? -42.822 -1.490 7.344 1.00 39.93 151 ASP C N 1
ATOM 1870 C CA . ASP C 1 74 ? -43.531 -0.290 6.898 1.00 45.14 151 ASP C CA 1
ATOM 1871 C C . ASP C 1 74 ? -44.590 -0.618 5.841 1.00 47.95 151 ASP C C 1
ATOM 1872 O O . ASP C 1 74 ? -45.604 0.078 5.723 1.00 47.13 151 ASP C O 1
ATOM 1877 N N . GLN C 1 75 ? -44.336 -1.683 5.083 1.00 48.65 152 GLN C N 1
ATOM 1878 C CA . GLN C 1 75 ? -45.254 -2.146 4.057 1.00 50.86 152 GLN C CA 1
ATOM 1879 C C . GLN C 1 75 ? -46.400 -2.952 4.645 1.00 47.38 152 GLN C C 1
ATOM 1880 O O . GLN C 1 75 ? -47.518 -2.886 4.145 1.00 46.77 152 GLN C O 1
ATOM 1886 N N . LEU C 1 76 ? -46.114 -3.726 5.689 1.00 45.82 153 LEU C N 1
ATOM 1887 C CA . LEU C 1 76 ? -47.150 -4.436 6.424 1.00 44.87 153 LEU C CA 1
ATOM 1888 C C . LEU C 1 76 ? -48.093 -3.431 7.077 1.00 44.92 153 LEU C C 1
ATOM 1889 O O . LEU C 1 76 ? -49.308 -3.578 7.005 1.00 45.69 153 LEU C O 1
ATOM 1894 N N . PHE C 1 77 ? -47.517 -2.394 7.674 1.00 42.84 154 PHE C N 1
ATOM 1895 C CA . PHE C 1 77 ? -48.275 -1.322 8.283 1.00 43.17 154 PHE C CA 1
ATOM 1896 C C . PHE C 1 77 ? -49.239 -0.670 7.295 1.00 48.15 154 PHE C C 1
ATOM 1897 O O . PHE C 1 77 ? -50.412 -0.455 7.619 1.00 49.42 154 PHE C O 1
ATOM 1905 N N . ALA C 1 78 ? -48.734 -0.359 6.101 1.00 48.19 155 ALA C N 1
ATOM 1906 C CA . ALA C 1 78 ? -49.509 0.333 5.073 1.00 48.65 155 ALA C CA 1
ATOM 1907 C C . ALA C 1 78 ? -50.628 -0.553 4.518 1.00 48.53 155 ALA C C 1
ATOM 1908 O O . ALA C 1 78 ? -51.689 -0.057 4.138 1.00 50.60 155 ALA C O 1
ATOM 1910 N N . GLU C 1 79 ? -50.371 -1.857 4.474 1.00 45.73 156 GLU C N 1
ATOM 1911 C CA . GLU C 1 79 ? -51.372 -2.843 4.100 1.00 48.24 156 GLU C CA 1
ATOM 1912 C C . GLU C 1 79 ? -52.518 -2.869 5.107 1.00 51.22 156 GLU C C 1
ATOM 1913 O O . GLU C 1 79 ? -53.688 -2.819 4.717 1.00 53.65 156 GLU C O 1
ATOM 1919 N N . ILE C 1 80 ? -52.172 -2.936 6.393 1.00 47.99 157 ILE C N 1
ATOM 1920 C CA . ILE C 1 80 ? -53.157 -2.930 7.474 1.00 47.90 157 ILE C CA 1
ATOM 1921 C C . ILE C 1 80 ? -54.018 -1.658 7.437 1.00 48.69 157 ILE C C 1
ATOM 1922 O O . ILE C 1 80 ? -55.221 -1.721 7.640 1.00 50.79 157 ILE C O 1
ATOM 1927 N N . ASP C 1 81 ? -53.392 -0.521 7.152 1.00 48.64 158 ASP C N 1
ATOM 1928 C CA . ASP C 1 81 ? -54.082 0.761 7.081 1.00 53.31 158 ASP C CA 1
ATOM 1929 C C . ASP C 1 81 ? -54.900 0.979 5.805 1.00 58.77 158 ASP C C 1
ATOM 1930 O O . ASP C 1 81 ? -55.549 2.012 5.664 1.00 60.50 158 ASP C O 1
ATOM 1935 N N . ASP C 1 82 ? -54.864 0.028 4.875 1.00 62.59 159 ASP C N 1
ATOM 1936 C CA . ASP C 1 82 ? -55.586 0.188 3.612 1.00 65.33 159 ASP C CA 1
ATOM 1937 C C . ASP C 1 82 ? -56.527 -0.976 3.296 1.00 64.60 159 ASP C C 1
ATOM 1938 O O . ASP C 1 82 ? -56.302 -1.767 2.374 1.00 63.08 159 ASP C O 1
ATOM 1943 N N . LEU C 1 83 ? -57.589 -1.066 4.086 1.00 65.16 160 LEU C N 1
ATOM 1944 C CA . LEU C 1 83 ? -58.721 -1.925 3.768 1.00 63.82 160 LEU C CA 1
ATOM 1945 C C . LEU C 1 83 ? -59.874 -0.989 3.377 1.00 66.26 160 LEU C C 1
ATOM 1946 O O . LEU C 1 83 ? -61.061 -1.330 3.465 1.00 66.84 160 LEU C O 1
ATOM 1951 N N . ASN C 1 84 ? -59.474 0.194 2.917 1.00 68.28 161 ASN C N 1
ATOM 1952 C CA . ASN C 1 84 ? -60.341 1.341 2.698 1.00 71.62 161 ASN C CA 1
ATOM 1953 C C . ASN C 1 84 ? -61.183 1.217 1.427 1.00 70.12 161 ASN C C 1
ATOM 1954 O O . ASN C 1 84 ? -60.712 0.714 0.406 1.00 68.98 161 ASN C O 1
ATOM 1959 N N . GLY D 1 3 ? 2.121 11.671 8.213 1.00 60.82 1 GLY D N 1
ATOM 1960 C CA . GLY D 1 3 ? 2.074 10.496 9.141 1.00 57.33 1 GLY D CA 1
ATOM 1961 C C . GLY D 1 3 ? 3.395 9.741 9.206 1.00 50.83 1 GLY D C 1
ATOM 1962 O O . GLY D 1 3 ? 4.448 10.322 8.941 1.00 52.32 1 GLY D O 1
ATOM 1963 N N . PRO D 1 4 ? 3.351 8.437 9.554 1.00 42.38 2 PRO D N 1
ATOM 1964 C CA . PRO D 1 4 ? 4.575 7.636 9.681 1.00 39.01 2 PRO D CA 1
ATOM 1965 C C . PRO D 1 4 ? 5.324 7.433 8.356 1.00 34.71 2 PRO D C 1
ATOM 1966 O O . PRO D 1 4 ? 4.703 7.362 7.288 1.00 33.84 2 PRO D O 1
ATOM 1970 N N . LEU D 1 5 ? 6.649 7.344 8.448 1.00 29.07 3 LEU D N 1
ATOM 1971 C CA . LEU D 1 5 ? 7.512 7.127 7.287 1.00 25.73 3 LEU D CA 1
ATOM 1972 C C . LEU D 1 5 ? 7.109 5.907 6.472 1.00 23.43 3 LEU D C 1
ATOM 1973 O O . LEU D 1 5 ? 6.752 4.861 7.018 1.00 22.69 3 LEU D O 1
ATOM 1978 N N . LYS D 1 6 ? 7.178 6.051 5.156 1.00 25.29 4 LYS D N 1
ATOM 1979 C CA . LYS D 1 6 ? 7.016 4.922 4.242 1.00 26.26 4 LYS D CA 1
ATOM 1980 C C . LYS D 1 6 ? 8.209 4.005 4.430 1.00 21.30 4 LYS D C 1
ATOM 1981 O O . LYS D 1 6 ? 9.250 4.443 4.923 1.00 16.40 4 LYS D O 1
ATOM 1987 N N . PRO D 1 7 ? 8.066 2.721 4.066 1.00 22.49 5 PRO D N 1
ATOM 1988 C CA . PRO D 1 7 ? 9.149 1.794 4.366 1.00 22.62 5 PRO D CA 1
ATOM 1989 C C . PRO D 1 7 ? 10.455 2.160 3.648 1.00 26.61 5 PRO D C 1
ATOM 1990 O O . PRO D 1 7 ? 11.538 1.914 4.170 1.00 25.48 5 PRO D O 1
ATOM 1994 N N . GLU D 1 8 ? 10.353 2.761 2.471 1.00 24.90 6 GLU D N 1
ATOM 1995 C CA . GLU D 1 8 ? 11.559 3.133 1.747 1.00 26.82 6 GLU D CA 1
ATOM 1996 C C . GLU D 1 8 ? 12.203 4.373 2.367 1.00 28.57 6 GLU D C 1
ATOM 1997 O O . GLU D 1 8 ? 13.424 4.547 2.295 1.00 26.07 6 GLU D O 1
ATOM 2003 N N . GLU D 1 9 ? 11.390 5.213 3.006 1.00 27.91 7 GLU D N 1
ATOM 2004 C CA . GLU D 1 9 ? 11.918 6.370 3.737 1.00 22.81 7 GLU D CA 1
ATOM 2005 C C . GLU D 1 9 ? 12.644 5.932 5.001 1.00 21.63 7 GLU D C 1
ATOM 2006 O O . GLU D 1 9 ? 13.700 6.461 5.340 1.00 24.96 7 GLU D O 1
ATOM 2012 N N . HIS D 1 10 ? 12.088 4.940 5.683 1.00 22.70 8 HIS D N 1
ATOM 2013 C CA . HIS D 1 10 ? 12.720 4.387 6.872 1.00 24.72 8 HIS D CA 1
ATOM 2014 C C . HIS D 1 10 ? 14.041 3.716 6.503 1.00 27.16 8 HIS D C 1
ATOM 2015 O O . HIS D 1 10 ? 15.050 3.898 7.182 1.00 25.19 8 HIS D O 1
ATOM 2022 N N . GLU D 1 11 ? 14.014 2.906 5.446 1.00 26.84 9 GLU D N 1
ATOM 2023 C CA . GLU D 1 11 ? 15.208 2.217 4.981 1.00 25.62 9 GLU D CA 1
ATOM 2024 C C . GLU D 1 11 ? 16.317 3.198 4.608 1.00 22.25 9 GLU D C 1
ATOM 2025 O O . GLU D 1 11 ? 17.501 2.944 4.857 1.00 22.85 9 GLU D O 1
ATOM 2031 N N . ASP D 1 12 ? 15.927 4.315 4.016 1.00 21.47 10 ASP D N 1
ATOM 2032 C CA . ASP D 1 12 ? 16.879 5.366 3.685 1.00 27.86 10 ASP D CA 1
ATOM 2033 C C . ASP D 1 12 ? 17.608 5.924 4.914 1.00 32.77 10 ASP D C 1
ATOM 2034 O O . ASP D 1 12 ? 18.808 6.221 4.845 1.00 34.43 10 ASP D O 1
ATOM 2039 N N . ILE D 1 13 ? 16.887 6.068 6.029 1.00 30.16 11 ILE D N 1
ATOM 2040 C CA . ILE D 1 13 ? 17.495 6.569 7.260 1.00 24.91 11 ILE D CA 1
ATOM 2041 C C . ILE D 1 13 ? 18.483 5.558 7.780 1.00 20.97 11 ILE D C 1
ATOM 2042 O O . ILE D 1 13 ? 19.556 5.922 8.230 1.00 21.25 11 ILE D O 1
ATOM 2047 N N . LEU D 1 14 ? 18.135 4.282 7.672 1.00 20.10 12 LEU D N 1
ATOM 2048 C CA . LEU D 1 14 ? 19.017 3.221 8.128 1.00 22.58 12 LEU D CA 1
ATOM 2049 C C . LEU D 1 14 ? 20.283 3.144 7.274 1.00 29.31 12 LEU D C 1
ATOM 2050 O O . LEU D 1 14 ? 21.337 2.720 7.750 1.00 29.96 12 LEU D O 1
ATOM 2055 N N . ASN D 1 15 ? 20.164 3.529 6.006 1.00 28.65 13 ASN D N 1
ATOM 2056 C CA . ASN D 1 15 ? 21.315 3.547 5.121 1.00 30.93 13 ASN D CA 1
ATOM 2057 C C . ASN D 1 15 ? 22.255 4.685 5.507 1.00 29.31 13 ASN D C 1
ATOM 2058 O O . ASN D 1 15 ? 23.454 4.468 5.629 1.00 29.37 13 ASN D O 1
ATOM 2063 N N . LYS D 1 16 ? 21.701 5.879 5.728 1.00 27.39 14 LYS D N 1
ATOM 2064 C CA . LYS D 1 16 ? 22.483 7.023 6.194 1.00 29.30 14 LYS D CA 1
ATOM 2065 C C . LYS D 1 16 ? 23.285 6.695 7.452 1.00 33.37 14 LYS D C 1
ATOM 2066 O O . LYS D 1 16 ? 24.409 7.175 7.604 1.00 36.37 14 LYS D O 1
ATOM 2072 N N . LEU D 1 17 ? 22.702 5.887 8.344 1.00 30.04 15 LEU D N 1
ATOM 2073 C CA . LEU D 1 17 ? 23.317 5.547 9.630 1.00 29.88 15 LEU D CA 1
ATOM 2074 C C . LEU D 1 17 ? 24.442 4.534 9.479 1.00 34.26 15 LEU D C 1
ATOM 2075 O O . LEU D 1 17 ? 25.130 4.209 10.447 1.00 36.37 15 LEU D O 1
ATOM 2080 N N . LEU D 1 18 ? 24.625 4.038 8.262 1.00 36.32 16 LEU D N 1
ATOM 2081 C CA . LEU D 1 18 ? 25.672 3.068 7.969 1.00 38.34 16 LEU D CA 1
ATOM 2082 C C . LEU D 1 18 ? 26.836 3.726 7.212 1.00 42.45 16 LEU D C 1
ATOM 2083 O O . LEU D 1 18 ? 27.844 3.081 6.915 1.00 43.99 16 LEU D O 1
ATOM 2088 N N . ASP D 1 19 ? 26.677 5.013 6.907 1.00 44.58 17 ASP D N 1
ATOM 2089 C CA . ASP D 1 19 ? 27.721 5.822 6.285 1.00 49.72 17 ASP D CA 1
ATOM 2090 C C . ASP D 1 19 ? 28.793 6.146 7.328 1.00 53.50 17 ASP D C 1
ATOM 2091 O O . ASP D 1 19 ? 28.507 6.822 8.318 1.00 53.16 17 ASP D O 1
ATOM 2096 N N . PRO D 1 20 ? 30.035 5.668 7.101 1.00 57.80 18 PRO D N 1
ATOM 2097 C CA . PRO D 1 20 ? 31.157 5.890 8.026 1.00 57.87 18 PRO D CA 1
ATOM 2098 C C . PRO D 1 20 ? 31.531 7.370 8.161 1.00 56.17 18 PRO D C 1
ATOM 2099 O O . PRO D 1 20 ? 32.091 7.773 9.182 1.00 55.61 18 PRO D O 1
ATOM 2103 N N . GLU D 1 21 ? 31.199 8.163 7.144 1.00 56.28 19 GLU D N 1
ATOM 2104 C CA . GLU D 1 21 ? 31.502 9.593 7.124 1.00 58.50 19 GLU D CA 1
ATOM 2105 C C . GLU D 1 21 ? 30.348 10.479 7.595 1.00 57.85 19 GLU D C 1
ATOM 2106 O O . GLU D 1 21 ? 30.330 11.681 7.320 1.00 57.76 19 GLU D O 1
ATOM 2112 N N . LEU D 1 22 ? 29.391 9.891 8.311 1.00 56.78 20 LEU D N 1
ATOM 2113 C CA . LEU D 1 22 ? 28.206 10.623 8.748 1.00 53.25 20 LEU D CA 1
ATOM 2114 C C . LEU D 1 22 ? 28.564 11.652 9.815 1.00 47.04 20 LEU D C 1
ATOM 2115 O O . LEU D 1 22 ? 29.197 11.319 10.818 1.00 45.04 20 LEU D O 1
ATOM 2120 N N . ALA D 1 23 ? 28.160 12.897 9.584 1.00 44.84 21 ALA D N 1
ATOM 2121 C CA . ALA D 1 23 ? 28.385 13.981 10.540 1.00 48.61 21 ALA D CA 1
ATOM 2122 C C . ALA D 1 23 ? 27.513 13.825 11.787 1.00 54.11 21 ALA D C 1
ATOM 2123 O O . ALA D 1 23 ? 26.402 13.295 11.713 1.00 54.77 21 ALA D O 1
ATOM 2125 N N . GLN D 1 24 ? 28.024 14.305 12.920 1.00 56.39 22 GLN D N 1
ATOM 2126 C CA . GLN D 1 24 ? 27.355 14.184 14.215 1.00 56.48 22 GLN D CA 1
ATOM 2127 C C . GLN D 1 24 ? 25.922 14.733 14.210 1.00 51.33 22 GLN D C 1
ATOM 2128 O O . GLN D 1 24 ? 25.013 14.100 14.757 1.00 53.46 22 GLN D O 1
ATOM 2134 N N . SER D 1 25 ? 25.723 15.891 13.584 1.00 42.47 23 SER D N 1
ATOM 2135 C CA . SER D 1 25 ? 24.411 16.522 13.562 1.00 42.59 23 SER D CA 1
ATOM 2136 C C . SER D 1 25 ? 23.429 15.777 12.654 1.00 43.80 23 SER D C 1
ATOM 2137 O O . SER D 1 25 ? 22.213 15.979 12.744 1.00 45.68 23 SER D O 1
ATOM 2140 N N . GLU D 1 26 ? 23.967 14.935 11.774 1.00 40.18 24 GLU D N 1
ATOM 2141 C CA . GLU D 1 26 ? 23.147 14.159 10.860 1.00 38.97 24 GLU D CA 1
ATOM 2142 C C . GLU D 1 26 ? 22.743 12.826 11.475 1.00 32.25 24 GLU D C 1
ATOM 2143 O O . GLU D 1 26 ? 21.644 12.370 11.248 1.00 31.75 24 GLU D O 1
ATOM 2149 N N . ARG D 1 27 ? 23.638 12.213 12.245 1.00 31.44 25 ARG D N 1
ATOM 2150 C CA . ARG D 1 27 ? 23.307 11.041 13.032 1.00 34.74 25 ARG D CA 1
ATOM 2151 C C . ARG D 1 27 ? 22.165 11.398 13.989 1.00 36.31 25 ARG D C 1
ATOM 2152 O O . ARG D 1 27 ? 21.140 10.709 14.039 1.00 36.83 25 ARG D O 1
ATOM 2160 N N . THR D 1 28 ? 22.350 12.503 14.705 1.00 34.04 26 THR D N 1
ATOM 2161 C CA . THR D 1 28 ? 21.360 13.067 15.614 1.00 35.11 26 THR D CA 1
ATOM 2162 C C . THR D 1 28 ? 20.017 13.309 14.942 1.00 32.76 26 THR D C 1
ATOM 2163 O O . THR D 1 28 ? 18.980 12.964 15.496 1.00 30.99 26 THR D O 1
ATOM 2167 N N . GLU D 1 29 ? 20.035 13.906 13.757 1.00 32.72 27 GLU D N 1
ATOM 2168 C CA . GLU D 1 29 ? 18.788 14.169 13.042 1.00 36.10 27 GLU D CA 1
ATOM 2169 C C . GLU D 1 29 ? 18.091 12.863 12.633 1.00 33.98 27 GLU D C 1
ATOM 2170 O O . GLU D 1 29 ? 16.870 12.746 12.728 1.00 32.91 27 GLU D O 1
ATOM 2176 N N . ALA D 1 30 ? 18.891 11.890 12.199 1.00 31.31 28 ALA D N 1
ATOM 2177 C CA . ALA D 1 30 ? 18.402 10.610 11.740 1.00 27.33 28 ALA D CA 1
ATOM 2178 C C . ALA D 1 30 ? 17.762 9.821 12.884 1.00 26.12 28 ALA D C 1
ATOM 2179 O O . ALA D 1 30 ? 16.682 9.286 12.728 1.00 23.76 28 ALA D O 1
ATOM 2181 N N . LEU D 1 31 ? 18.438 9.766 14.029 1.00 25.41 29 LEU D N 1
ATOM 2182 C CA . LEU D 1 31 ? 17.923 9.053 15.186 1.00 23.66 29 LEU D CA 1
ATOM 2183 C C . LEU D 1 31 ? 16.646 9.718 15.672 1.00 24.06 29 LEU D C 1
ATOM 2184 O O . LEU D 1 31 ? 15.683 9.037 15.992 1.00 24.54 29 LEU D O 1
ATOM 2189 N N . GLN D 1 32 ? 16.626 11.048 15.649 1.00 22.59 30 GLN D N 1
ATOM 2190 C CA . GLN D 1 32 ? 15.434 11.807 15.981 1.00 23.58 30 GLN D CA 1
ATOM 2191 C C . GLN D 1 32 ? 14.251 11.430 15.094 1.00 26.21 30 GLN D C 1
ATOM 2192 O O . GLN D 1 32 ? 13.128 11.250 15.591 1.00 27.79 30 GLN D O 1
ATOM 2198 N N . GLN D 1 33 ? 14.500 11.324 13.786 1.00 23.15 31 GLN D N 1
ATOM 2199 C CA . GLN D 1 33 ? 13.457 10.915 12.848 1.00 24.07 31 GLN D CA 1
ATOM 2200 C C . GLN D 1 33 ? 12.901 9.528 13.188 1.00 16.78 31 GLN D C 1
ATOM 2201 O O . GLN D 1 33 ? 11.694 9.340 13.183 1.00 19.28 31 GLN D O 1
ATOM 2207 N N . LEU D 1 34 ? 13.775 8.573 13.483 1.00 11.43 32 LEU D N 1
ATOM 2208 C CA . LEU D 1 34 ? 13.314 7.232 13.883 1.00 17.93 32 LEU D CA 1
ATOM 2209 C C . LEU D 1 34 ? 12.494 7.241 15.184 1.00 20.96 32 LEU D C 1
ATOM 2210 O O . LEU D 1 34 ? 11.475 6.550 15.273 1.00 17.65 32 LEU D O 1
ATOM 2215 N N . ARG D 1 35 ? 12.954 8.024 16.168 1.00 19.20 33 ARG D N 1
ATOM 2216 C CA . ARG D 1 35 ? 12.282 8.221 17.475 1.00 21.01 33 ARG D CA 1
ATOM 2217 C C . ARG D 1 35 ? 10.851 8.727 17.306 1.00 22.41 33 ARG D C 1
ATOM 2218 O O . ARG D 1 35 ? 9.896 8.110 17.773 1.00 24.79 33 ARG D O 1
ATOM 2226 N N . VAL D 1 36 ? 10.723 9.869 16.644 1.00 22.10 34 VAL D N 1
ATOM 2227 C CA . VAL D 1 36 ? 9.451 10.510 16.386 1.00 22.67 34 VAL D CA 1
ATOM 2228 C C . VAL D 1 36 ? 8.536 9.635 15.538 1.00 23.11 34 VAL D C 1
ATOM 2229 O O . VAL D 1 36 ? 7.311 9.615 15.751 1.00 24.73 34 VAL D O 1
ATOM 2233 N N . ASN D 1 37 ? 9.122 8.918 14.581 1.00 14.13 35 ASN D N 1
ATOM 2234 C CA . ASN D 1 37 ? 8.328 8.072 13.714 1.00 17.66 35 ASN D CA 1
ATOM 2235 C C . ASN D 1 37 ? 7.756 6.886 14.480 1.00 15.62 35 ASN D C 1
ATOM 2236 O O . ASN D 1 37 ? 6.615 6.492 14.273 1.00 17.13 35 ASN D O 1
ATOM 2241 N N . TYR D 1 38 ? 8.560 6.337 15.375 1.00 15.84 36 TYR D N 1
ATOM 2242 C CA . TYR D 1 38 ? 8.119 5.259 16.212 1.00 16.81 36 TYR D CA 1
ATOM 2243 C C . TYR D 1 38 ? 6.884 5.658 17.036 1.00 19.99 36 TYR D C 1
ATOM 2244 O O . TYR D 1 38 ? 5.926 4.890 17.139 1.00 19.64 36 TYR D O 1
ATOM 2253 N N . GLY D 1 39 ? 6.908 6.862 17.595 1.00 19.49 37 GLY D N 1
ATOM 2254 C CA . GLY D 1 39 ? 5.788 7.366 18.397 1.00 20.29 37 GLY D CA 1
ATOM 2255 C C . GLY D 1 39 ? 4.543 7.591 17.560 1.00 21.41 37 GLY D C 1
ATOM 2256 O O . GLY D 1 39 ? 3.422 7.319 18.002 1.00 20.58 37 GLY D O 1
ATOM 2257 N N . SER D 1 40 ? 4.760 8.095 16.350 1.00 21.35 38 SER D N 1
ATOM 2258 C CA . SER D 1 40 ? 3.712 8.323 15.364 1.00 20.42 38 SER D CA 1
ATOM 2259 C C . SER D 1 40 ? 3.025 7.020 14.947 1.00 18.70 38 SER D C 1
ATOM 2260 O O . SER D 1 40 ? 1.821 6.974 14.760 1.00 20.27 38 SER D O 1
ATOM 2263 N N . PHE D 1 41 ? 3.797 5.956 14.796 1.00 23.51 39 PHE D N 1
ATOM 2264 C CA . PHE D 1 41 ? 3.241 4.682 14.383 1.00 20.88 39 PHE D CA 1
ATOM 2265 C C . PHE D 1 41 ? 2.355 4.125 15.498 1.00 21.38 39 PHE D C 1
ATOM 2266 O O . PHE D 1 41 ? 1.277 3.594 15.234 1.00 19.38 39 PHE D O 1
ATOM 2274 N N . VAL D 1 42 ? 2.819 4.244 16.744 1.00 17.93 40 VAL D N 1
ATOM 2275 C CA . VAL D 1 42 ? 2.068 3.749 17.895 1.00 17.50 40 VAL D CA 1
ATOM 2276 C C . VAL D 1 42 ? 0.737 4.475 17.978 1.00 15.87 40 VAL D C 1
ATOM 2277 O O . VAL D 1 42 ? -0.304 3.867 18.249 1.00 15.98 40 VAL D O 1
ATOM 2281 N N . SER D 1 43 ? 0.781 5.764 17.670 1.00 13.61 41 SER D N 1
ATOM 2282 C CA . SER D 1 43 ? -0.394 6.609 17.714 1.00 19.48 41 SER D CA 1
ATOM 2283 C C . SER D 1 43 ? -1.407 6.291 16.615 1.00 19.88 41 SER D C 1
ATOM 2284 O O . SER D 1 43 ? -2.609 6.230 16.888 1.00 20.04 41 SER D O 1
ATOM 2287 N N . GLU D 1 44 ? -0.932 6.081 15.386 1.00 16.64 42 GLU D N 1
ATOM 2288 C CA . GLU D 1 44 ? -1.827 5.664 14.283 1.00 16.80 42 GLU D CA 1
ATOM 2289 C C . GLU D 1 44 ? -2.486 4.351 14.622 1.00 12.84 42 GLU D C 1
ATOM 2290 O O . GLU D 1 44 ? -3.661 4.151 14.365 1.00 13.79 42 GLU D O 1
ATOM 2296 N N . TYR D 1 45 ? -1.702 3.428 15.165 1.00 8.30 43 TYR D N 1
ATOM 2297 C CA . TYR D 1 45 ? -2.245 2.138 15.547 1.00 10.52 43 TYR D CA 1
ATOM 2298 C C . TYR D 1 45 ? -3.286 2.345 16.643 1.00 14.38 43 TYR D C 1
ATOM 2299 O O . TYR D 1 45 ? -4.336 1.697 16.645 1.00 15.47 43 TYR D O 1
ATOM 2308 N N . ASN D 1 46 ? -3.011 3.258 17.567 1.00 15.50 44 ASN D N 1
ATOM 2309 C CA . ASN D 1 46 ? -4.009 3.581 18.584 1.00 17.37 44 ASN D CA 1
ATOM 2310 C C . ASN D 1 46 ? -5.272 4.190 17.970 1.00 19.08 44 ASN D C 1
ATOM 2311 O O . ASN D 1 46 ? -6.371 3.847 18.375 1.00 23.51 44 ASN D O 1
ATOM 2316 N N . ASP D 1 47 ? -5.110 5.086 16.996 1.00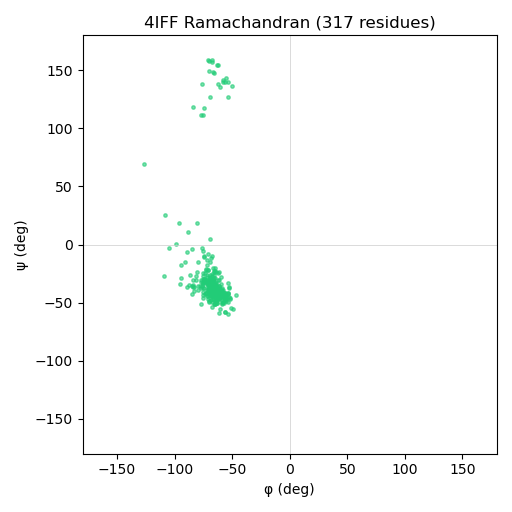 21.55 45 ASP D N 1
ATOM 2317 C CA . ASP D 1 47 ? -6.245 5.670 16.286 1.00 18.53 45 ASP D CA 1
ATOM 2318 C C . ASP D 1 47 ? -7.109 4.589 15.669 1.00 19.78 45 ASP D C 1
ATOM 2319 O O . ASP D 1 47 ? -8.339 4.669 15.716 1.00 20.28 45 ASP D O 1
ATOM 2324 N N . LEU D 1 48 ? -6.475 3.591 15.058 1.00 14.38 46 LEU D N 1
ATOM 2325 C CA . LEU D 1 48 ? -7.229 2.508 14.466 1.00 11.91 46 LEU D CA 1
ATOM 2326 C C . LEU D 1 48 ? -7.895 1.610 15.538 1.00 18.26 46 LEU D C 1
ATOM 2327 O O . LEU D 1 48 ? -9.055 1.170 15.376 1.00 16.26 46 LEU D O 1
ATOM 2332 N N . THR D 1 49 ? -7.157 1.337 16.615 1.00 16.90 47 THR D N 1
ATOM 2333 C CA . THR D 1 49 ? -7.673 0.547 17.738 1.00 16.82 47 THR D CA 1
ATOM 2334 C C . THR D 1 49 ? -8.948 1.140 18.330 1.00 14.21 47 THR D C 1
ATOM 2335 O O . THR D 1 49 ? -9.882 0.428 18.653 1.00 18.19 47 THR D O 1
ATOM 2339 N N . LYS D 1 50 ? -8.956 2.455 18.469 1.00 15.15 48 LYS D N 1
ATOM 2340 C CA . LYS D 1 50 ? -10.051 3.174 19.058 1.00 20.76 48 LYS D CA 1
ATOM 2341 C C . LYS D 1 50 ? -11.301 3.022 18.191 1.00 23.26 48 LYS D C 1
ATOM 2342 O O . LYS D 1 50 ? -12.393 2.760 18.709 1.00 22.44 48 LYS D O 1
ATOM 2348 N N . ASP D 1 51 ? -11.150 3.164 16.874 1.00 21.69 128 ASP D N 1
ATOM 2349 C CA . ASP D 1 51 ? -12.311 3.001 16.001 1.00 18.29 128 ASP D CA 1
ATOM 2350 C C . ASP D 1 51 ? -12.767 1.570 15.873 1.00 15.90 128 ASP D C 1
ATOM 2351 O O . ASP D 1 51 ? -13.949 1.304 15.707 1.00 19.01 128 ASP D O 1
ATOM 2356 N N . TYR D 1 52 ? -11.828 0.643 15.973 1.00 15.72 129 TYR D N 1
ATOM 2357 C CA . TYR D 1 52 ? -12.153 -0.766 15.933 1.00 15.64 129 TYR D CA 1
ATOM 2358 C C . TYR D 1 52 ? -12.989 -1.137 17.163 1.00 21.78 129 TYR D C 1
ATOM 2359 O O . TYR D 1 52 ? -13.879 -1.998 17.088 1.00 17.94 129 TYR D O 1
ATOM 2368 N N . THR D 1 53 ? -12.665 -0.511 18.296 1.00 20.51 130 THR D N 1
ATOM 2369 C CA . THR D 1 53 ? -13.348 -0.790 19.553 1.00 21.74 130 THR D CA 1
ATOM 2370 C C . THR D 1 53 ? -14.786 -0.293 19.455 1.00 23.01 130 THR D C 1
ATOM 2371 O O . THR D 1 53 ? -15.712 -1.028 19.767 1.00 22.87 130 THR D O 1
ATOM 2375 N N . ARG D 1 54 ? -14.940 0.953 19.008 1.00 25.14 131 ARG D N 1
ATOM 2376 C CA . ARG D 1 54 ? -16.229 1.595 18.791 1.00 30.56 131 ARG D CA 1
ATOM 2377 C C . ARG D 1 54 ? -17.147 0.724 17.933 1.00 35.16 131 ARG D C 1
ATOM 2378 O O . ARG D 1 54 ? -18.258 0.377 18.343 1.00 38.99 131 ARG D O 1
ATOM 2386 N N . VAL D 1 55 ? -16.655 0.343 16.759 1.00 32.30 132 VAL D N 1
ATOM 2387 C CA . VAL D 1 55 ? -17.430 -0.428 15.799 1.00 27.25 132 VAL D CA 1
ATOM 2388 C C . VAL D 1 55 ? -17.775 -1.826 16.310 1.00 27.88 132 VAL D C 1
ATOM 2389 O O . VAL D 1 55 ? -18.858 -2.349 16.032 1.00 32.30 132 VAL D O 1
ATOM 2393 N N . ASN D 1 56 ? -16.876 -2.438 17.067 1.00 23.34 133 ASN D N 1
ATOM 2394 C CA . ASN D 1 56 ? -17.191 -3.744 17.655 1.00 24.25 133 ASN D CA 1
ATOM 2395 C C . ASN D 1 56 ? -18.234 -3.664 18.772 1.00 22.22 133 ASN D C 1
ATOM 2396 O O . ASN D 1 56 ? -18.895 -4.651 19.076 1.00 22.52 133 ASN D O 1
ATOM 2401 N N . ASP D 1 57 ? -18.367 -2.486 19.366 1.00 25.00 134 ASP D N 1
ATOM 2402 C CA . ASP D 1 57 ? -19.246 -2.282 20.511 1.00 35.56 134 ASP D CA 1
ATOM 2403 C C . ASP D 1 57 ? -20.647 -1.906 20.041 1.00 47.18 134 ASP D C 1
ATOM 2404 O O . ASP D 1 57 ? -21.564 -1.794 20.854 1.00 52.17 134 ASP D O 1
ATOM 2409 N N . ASP D 1 58 ? -20.789 -1.700 18.730 1.00 49.00 135 ASP D N 1
ATOM 2410 C CA . ASP D 1 58 ? -22.073 -1.403 18.105 1.00 51.41 135 ASP D CA 1
ATOM 2411 C C . ASP D 1 58 ? -22.744 -2.659 17.567 1.00 51.93 135 ASP D C 1
ATOM 2412 O O . ASP D 1 58 ? -23.944 -2.654 17.311 1.00 54.91 135 ASP D O 1
ATOM 2417 N N . VAL D 1 59 ? -21.970 -3.729 17.396 1.00 49.38 136 VAL D N 1
ATOM 2418 C CA . VAL D 1 59 ? -22.495 -5.011 16.924 1.00 48.24 136 VAL D CA 1
ATOM 2419 C C . VAL D 1 59 ? -23.692 -5.497 17.757 1.00 51.02 136 VAL D C 1
ATOM 2420 O O . VAL D 1 59 ? -24.634 -6.065 17.203 1.00 56.09 136 VAL D O 1
ATOM 2424 N N . ALA D 1 60 ? -23.656 -5.268 19.071 1.00 46.29 137 ALA D N 1
ATOM 2425 C CA . ALA D 1 60 ? -24.706 -5.758 19.972 1.00 45.52 137 ALA D CA 1
ATOM 2426 C C . ALA D 1 60 ? -26.053 -5.063 19.749 1.00 45.56 137 ALA D C 1
ATOM 2427 O O . ALA D 1 60 ? -27.060 -5.732 19.545 1.00 45.84 137 ALA D O 1
ATOM 2429 N N . ALA D 1 61 ? -26.054 -3.732 19.788 1.00 45.56 138 ALA D N 1
ATOM 2430 C CA . ALA D 1 61 ? -27.266 -2.930 19.633 1.00 47.50 138 ALA D CA 1
ATOM 2431 C C . ALA D 1 61 ? -27.844 -3.013 18.219 1.00 50.33 138 ALA D C 1
ATOM 2432 O O . ALA D 1 61 ? -28.970 -2.574 17.979 1.00 53.19 138 ALA D O 1
ATOM 2434 N N . GLN D 1 62 ? -27.066 -3.569 17.294 1.00 47.61 139 GLN D N 1
ATOM 2435 C CA . GLN D 1 62 ? -27.550 -3.857 15.955 1.00 46.39 139 GLN D CA 1
ATOM 2436 C C . GLN D 1 62 ? -28.273 -5.183 15.865 1.00 43.04 139 GLN D C 1
ATOM 2437 O O . GLN D 1 62 ? -29.241 -5.297 15.110 1.00 42.68 139 GLN D O 1
ATOM 2443 N N . GLN D 1 63 ? -27.798 -6.183 16.609 1.00 39.02 140 GLN D N 1
ATOM 2444 C CA . GLN D 1 63 ? -28.514 -7.452 16.720 1.00 40.88 140 GLN D CA 1
ATOM 2445 C C . GLN D 1 63 ? -29.795 -7.242 17.521 1.00 39.38 140 GLN D C 1
ATOM 2446 O O . GLN D 1 63 ? -30.777 -7.967 17.331 1.00 37.20 140 GLN D O 1
ATOM 2452 N N . ALA D 1 64 ? -29.759 -6.254 18.417 1.00 37.53 141 ALA D N 1
ATOM 2453 C CA . ALA D 1 64 ? -30.897 -5.902 19.255 1.00 40.30 141 ALA D CA 1
ATOM 2454 C C . ALA D 1 64 ? -31.967 -5.222 18.419 1.00 42.01 141 ALA D C 1
ATOM 2455 O O . ALA D 1 64 ? -33.149 -5.530 18.559 1.00 43.35 141 ALA D O 1
ATOM 2457 N N . THR D 1 65 ? -31.538 -4.297 17.560 1.00 39.70 142 THR D N 1
ATOM 2458 C CA . THR D 1 65 ? -32.410 -3.670 16.573 1.00 39.10 142 THR D CA 1
ATOM 2459 C C . THR D 1 65 ? -33.023 -4.731 15.652 1.00 38.15 142 THR D C 1
ATOM 2460 O O . THR D 1 65 ? -34.218 -4.690 15.374 1.00 38.33 142 THR D O 1
ATOM 2464 N N . ASN D 1 66 ? -32.219 -5.704 15.234 1.00 35.22 143 ASN D N 1
ATOM 2465 C CA . ASN D 1 66 ? -32.711 -6.792 14.408 1.00 34.45 143 ASN D CA 1
ATOM 2466 C C . ASN D 1 66 ? -33.812 -7.623 15.079 1.00 41.15 143 ASN D C 1
ATOM 2467 O O . ASN D 1 66 ? -34.834 -7.916 14.447 1.00 40.75 143 ASN D O 1
ATOM 2472 N N . ALA D 1 67 ? -33.606 -8.009 16.340 1.00 39.70 144 ALA D N 1
ATOM 2473 C CA . ALA D 1 67 ? -34.583 -8.840 17.056 1.00 39.14 144 ALA D CA 1
ATOM 2474 C C . ALA D 1 67 ? -35.898 -8.075 17.270 1.00 34.09 144 ALA D C 1
ATOM 2475 O O . ALA D 1 67 ? -36.984 -8.644 17.160 1.00 37.76 144 ALA D O 1
ATOM 2477 N N . LYS D 1 68 ? -35.756 -6.786 17.563 1.00 29.59 145 LYS D N 1
ATOM 2478 C CA . LYS D 1 68 ? -36.836 -5.824 17.707 1.00 31.84 145 LYS D CA 1
ATOM 2479 C C . LYS D 1 68 ? -37.621 -5.634 16.394 1.00 40.20 145 LYS D C 1
ATOM 2480 O O . LYS D 1 68 ? -38.844 -5.497 16.412 1.00 41.82 145 LYS D O 1
ATOM 2486 N N . LEU D 1 69 ? -36.914 -5.625 15.263 1.00 39.92 146 LEU D N 1
ATOM 2487 C CA . LEU D 1 69 ? -37.554 -5.472 13.964 1.00 37.21 146 LEU D CA 1
ATOM 2488 C C . LEU D 1 69 ? -38.270 -6.751 13.546 1.00 39.05 146 LEU D C 1
ATOM 2489 O O . LEU D 1 69 ? -39.347 -6.693 12.942 1.00 39.27 146 LEU D O 1
ATOM 2494 N N . LYS D 1 70 ? -37.672 -7.896 13.868 1.00 38.67 147 LYS D N 1
ATOM 2495 C CA . LYS D 1 70 ? -38.307 -9.188 13.659 1.00 45.13 147 LYS D CA 1
ATOM 2496 C C . LYS D 1 70 ? -39.530 -9.344 14.562 1.00 50.42 147 LYS D C 1
ATOM 2497 O O . LYS D 1 70 ? -40.489 -10.019 14.193 1.00 52.49 147 LYS D O 1
ATOM 2503 N N . ALA D 1 71 ? -39.479 -8.722 15.742 1.00 50.89 148 ALA D N 1
ATOM 2504 C CA . ALA D 1 71 ? -40.602 -8.722 16.676 1.00 51.63 148 ALA D CA 1
ATOM 2505 C C . ALA D 1 71 ? -41.799 -7.986 16.081 1.00 48.32 148 ALA D C 1
ATOM 2506 O O . ALA D 1 71 ? -42.899 -8.536 16.056 1.00 45.14 148 ALA D O 1
ATOM 2508 N N . ARG D 1 72 ? -41.580 -6.761 15.592 1.00 45.58 149 ARG D N 1
ATOM 2509 C CA . ARG D 1 72 ? -42.659 -5.994 14.984 1.00 45.80 149 ARG D CA 1
ATOM 2510 C C . ARG D 1 72 ? -43.142 -6.674 13.706 1.00 47.21 149 ARG D C 1
ATOM 2511 O O . ARG D 1 72 ? -44.317 -6.572 13.363 1.00 48.97 149 ARG D O 1
ATOM 2519 N N . ASN D 1 73 ? -42.252 -7.397 13.030 1.00 43.62 150 ASN D N 1
ATOM 2520 C CA . ASN D 1 73 ? -42.639 -8.131 11.834 1.00 44.85 150 ASN D CA 1
ATOM 2521 C C . ASN D 1 73 ? -43.672 -9.204 12.138 1.00 46.58 150 ASN D C 1
ATOM 2522 O O . ASN D 1 73 ? -44.693 -9.276 11.462 1.00 45.24 150 ASN D O 1
ATOM 2527 N N . ASP D 1 74 ? -43.393 -10.030 13.145 1.00 48.47 151 ASP D N 1
ATOM 2528 C CA . ASP D 1 74 ? -44.307 -11.089 13.585 1.00 50.42 151 ASP D CA 1
ATOM 2529 C C . ASP D 1 74 ? -45.622 -10.527 14.134 1.00 48.11 151 ASP D C 1
ATOM 2530 O O . ASP D 1 74 ? -46.684 -11.111 13.933 1.00 47.70 151 ASP D O 1
ATOM 2535 N N . GLN D 1 75 ? -45.527 -9.398 14.834 1.00 46.39 152 GLN D N 1
ATOM 2536 C CA . GLN D 1 75 ? -46.677 -8.701 15.390 1.00 48.18 152 GLN D CA 1
ATOM 2537 C C . GLN D 1 75 ? -47.590 -8.174 14.274 1.00 51.48 152 GLN D C 1
ATOM 2538 O O . GLN D 1 75 ? -48.808 -8.382 14.317 1.00 53.92 152 GLN D O 1
ATOM 2544 N N . LEU D 1 76 ? -46.999 -7.506 13.279 1.00 47.42 153 LEU D N 1
ATOM 2545 C CA . LEU D 1 76 ? -47.753 -6.966 12.149 1.00 42.42 153 LEU D CA 1
ATOM 2546 C C . LEU D 1 76 ? -48.365 -8.079 11.324 1.00 44.26 153 LEU D C 1
ATOM 2547 O O . LEU D 1 76 ? -49.491 -7.945 10.837 1.00 47.84 153 LEU D O 1
ATOM 2552 N N . PHE D 1 77 ? -47.628 -9.178 11.188 1.00 39.25 154 PHE D N 1
ATOM 2553 C CA . PHE D 1 77 ? -48.123 -10.368 10.511 1.00 42.40 154 PHE D CA 1
ATOM 2554 C C . PHE D 1 77 ? -49.266 -11.019 11.297 1.00 46.31 154 PHE D C 1
ATOM 2555 O O . PHE D 1 77 ? -50.149 -11.647 10.709 1.00 47.74 154 PHE D O 1
ATOM 2563 N N . ALA D 1 78 ? -49.241 -10.870 12.622 1.00 45.33 155 ALA D N 1
ATOM 2564 C CA . ALA D 1 78 ? -50.313 -11.387 13.471 1.00 45.37 155 ALA D CA 1
ATOM 2565 C C . ALA D 1 78 ? -51.574 -10.517 13.384 1.00 43.54 155 ALA D C 1
ATOM 2566 O O . ALA D 1 78 ? -52.675 -11.048 13.336 1.00 46.05 155 ALA D O 1
ATOM 2568 N N . GLU D 1 79 ? -51.402 -9.194 13.360 1.00 42.11 156 GLU D N 1
ATOM 2569 C CA . GLU D 1 79 ? -52.502 -8.259 13.117 1.00 41.87 156 GLU D CA 1
ATOM 2570 C C . GLU D 1 79 ? -53.206 -8.553 11.787 1.00 44.67 156 GLU D C 1
ATOM 2571 O O . GLU D 1 79 ? -54.435 -8.567 11.728 1.00 45.25 156 GLU D O 1
ATOM 2577 N N . ILE D 1 80 ? -52.416 -8.783 10.734 1.00 42.84 157 ILE D N 1
ATOM 2578 C CA . ILE D 1 80 ? -52.924 -9.163 9.413 1.00 43.48 157 ILE D CA 1
ATOM 2579 C C . ILE D 1 80 ? -53.714 -10.472 9.508 1.00 47.92 157 ILE D C 1
ATOM 2580 O O . ILE D 1 80 ? -54.792 -10.605 8.918 1.00 49.33 157 ILE D O 1
ATOM 2585 N N . ASP D 1 81 ? -53.174 -11.422 10.264 1.00 48.47 158 ASP D N 1
ATOM 2586 C CA . ASP D 1 81 ? -53.806 -12.719 10.463 1.00 51.54 158 ASP D CA 1
ATOM 2587 C C . ASP D 1 81 ? -55.083 -12.627 11.309 1.00 52.75 158 ASP D C 1
ATOM 2588 O O . ASP D 1 81 ? -55.980 -13.465 11.182 1.00 52.04 158 ASP D O 1
ATOM 2593 N N . ASP D 1 82 ? -55.156 -11.604 12.160 1.00 54.28 159 ASP D N 1
ATOM 2594 C CA . ASP D 1 82 ? -56.317 -11.369 13.030 1.00 55.31 159 ASP D CA 1
ATOM 2595 C C . ASP D 1 82 ? -57.562 -10.882 12.288 1.00 56.75 159 ASP D C 1
ATOM 2596 O O . ASP D 1 82 ? -58.657 -10.882 12.850 1.00 59.73 159 ASP D O 1
ATOM 2601 N N . LEU D 1 83 ? -57.386 -10.464 11.038 1.00 56.37 160 LEU D N 1
ATOM 2602 C CA . LEU D 1 83 ? -58.477 -9.935 10.221 1.00 57.08 160 LEU D CA 1
ATOM 2603 C C . LEU D 1 83 ? -59.451 -11.013 9.733 1.00 58.30 160 LEU D C 1
ATOM 2604 O O . LEU D 1 83 ? -59.145 -12.207 9.754 1.00 60.07 160 LEU D O 1
#